Protein AF-A0A484KX40-F1 (afdb_monomer_lite)

S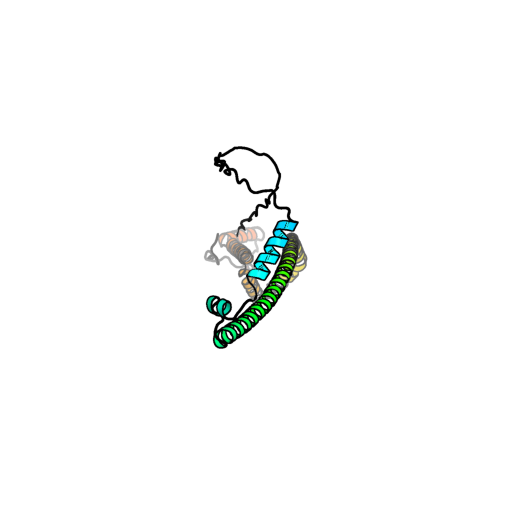econdary structure (DSSP, 8-state):
-PPP--------------------------------------HHHHHHHHHHHHHHT----HHHHHTTT--SHHHHHHHHHHHHHHHHHHHHHHHHHHHHHHHHHHHHHHHHHHHHHHHHHHHHHHHHHHHHHHHHHHHHHHHHHHHHHHHHHHHHHHTSSHHHHHHHHHHHTTSHHHHHHHHHHHHHHHHHTSHHHHHHHHHHHHHH-TT--TTTTTPPPPPSSPPPPSS---

Structure (mmCIF, N/CA/C/O backbone):
data_AF-A0A484KX40-F1
#
_entry.id   AF-A0A484KX40-F1
#
loop_
_atom_site.group_PDB
_atom_site.id
_atom_site.type_symbol
_atom_site.label_atom_id
_atom_site.label_alt_id
_atom_site.label_comp_id
_atom_site.label_asym_id
_atom_site.label_entity_id
_atom_site.label_seq_id
_atom_site.pdbx_PDB_ins_code
_atom_site.Cartn_x
_atom_site.Cartn_y
_atom_site.Cartn_z
_atom_site.occupancy
_atom_site.B_iso_or_equiv
_atom_site.auth_seq_id
_atom_site.auth_comp_id
_atom_site.auth_asym_id
_atom_site.auth_atom_id
_atom_site.pdbx_PDB_model_num
ATOM 1 N N . MET A 1 1 ? 4.617 14.053 5.057 1.00 42.06 1 MET A N 1
ATOM 2 C CA . MET A 1 1 ? 5.744 14.108 4.108 1.00 42.06 1 MET A CA 1
ATOM 3 C C . MET A 1 1 ? 5.164 14.689 2.838 1.00 42.06 1 MET A C 1
ATOM 5 O O . MET A 1 1 ? 4.365 14.020 2.199 1.00 42.06 1 MET A O 1
ATOM 9 N N . GLU A 1 2 ? 5.391 15.978 2.613 1.00 39.53 2 GLU A N 1
ATOM 10 C CA . GLU A 1 2 ? 4.843 16.712 1.467 1.00 39.53 2 GLU A CA 1
ATOM 11 C C . GLU A 1 2 ? 5.715 16.419 0.242 1.00 39.53 2 GLU A C 1
ATOM 13 O O . GLU A 1 2 ? 6.941 16.410 0.352 1.00 39.53 2 GLU A O 1
ATOM 18 N N . PHE A 1 3 ? 5.090 16.114 -0.893 1.00 38.16 3 PHE A N 1
ATOM 19 C CA . PHE A 1 3 ? 5.783 15.905 -2.161 1.00 38.16 3 PHE A CA 1
ATOM 20 C C . PHE A 1 3 ? 5.701 17.201 -2.970 1.00 38.16 3 PHE A C 1
ATOM 22 O O . PHE A 1 3 ? 4.604 17.654 -3.288 1.00 38.16 3 PHE A O 1
ATOM 29 N N . GLU A 1 4 ? 6.854 17.798 -3.275 1.00 46.72 4 GLU A N 1
ATOM 30 C CA . GLU A 1 4 ? 6.961 18.914 -4.218 1.00 46.72 4 GLU A CA 1
ATOM 31 C C . GLU A 1 4 ? 6.728 18.417 -5.653 1.00 46.72 4 GLU A C 1
ATOM 33 O O . GLU A 1 4 ? 7.367 17.476 -6.127 1.00 46.72 4 GLU A O 1
ATOM 38 N N . GLU A 1 5 ? 5.791 19.070 -6.333 1.00 45.12 5 GLU A N 1
ATOM 39 C CA . GLU A 1 5 ? 5.409 18.856 -7.725 1.00 45.12 5 GLU A CA 1
ATOM 40 C C . GLU A 1 5 ? 6.398 19.583 -8.652 1.00 45.12 5 GLU A C 1
ATOM 42 O O . GLU A 1 5 ? 6.451 20.813 -8.693 1.00 45.12 5 GLU A O 1
ATOM 47 N N . PHE A 1 6 ? 7.210 18.829 -9.398 1.00 38.09 6 PHE A N 1
ATOM 48 C CA . PHE A 1 6 ? 8.081 19.390 -10.431 1.00 38.09 6 PHE A CA 1
ATOM 49 C C . PHE A 1 6 ? 7.301 19.552 -11.739 1.00 38.09 6 PHE A C 1
ATOM 51 O O . PHE A 1 6 ? 6.968 18.574 -12.406 1.00 38.09 6 PHE A O 1
ATOM 58 N N . THR A 1 7 ? 7.047 20.801 -12.128 1.00 43.31 7 THR A N 1
ATOM 59 C CA . THR A 1 7 ? 6.534 21.148 -13.456 1.00 43.31 7 THR A CA 1
ATOM 60 C C . THR A 1 7 ? 7.697 21.211 -14.450 1.00 43.31 7 THR A C 1
ATOM 62 O O . THR A 1 7 ? 8.654 21.962 -14.265 1.00 43.31 7 THR A O 1
ATOM 65 N N . ILE A 1 8 ? 7.636 20.404 -15.511 1.00 41.66 8 ILE A N 1
ATOM 66 C CA . ILE A 1 8 ? 8.533 20.516 -16.667 1.00 41.66 8 ILE A CA 1
ATOM 67 C C . ILE A 1 8 ? 7.790 21.356 -17.706 1.00 41.66 8 ILE A C 1
ATOM 69 O O . ILE A 1 8 ? 6.756 20.936 -18.218 1.00 41.66 8 ILE A O 1
ATOM 73 N N . SER A 1 9 ? 8.284 22.565 -17.980 1.00 42.00 9 SER A N 1
ATOM 74 C CA . SER A 1 9 ? 7.768 23.393 -19.071 1.00 42.00 9 SER A CA 1
ATOM 75 C C . SER A 1 9 ? 8.259 22.849 -20.412 1.00 42.00 9 SER A C 1
ATOM 77 O O . SER A 1 9 ? 9.442 22.962 -20.738 1.00 42.00 9 SER A O 1
ATOM 79 N N . ASP A 1 10 ? 7.331 22.287 -21.181 1.00 43.25 10 ASP A N 1
ATOM 80 C CA . ASP A 1 10 ? 7.457 22.101 -22.622 1.00 43.25 10 ASP A CA 1
ATOM 81 C C . ASP A 1 10 ? 7.315 23.458 -23.315 1.00 43.25 10 ASP A C 1
ATOM 83 O O . ASP A 1 10 ? 6.256 24.070 -23.250 1.00 43.25 10 ASP A O 1
ATOM 87 N N . ASP A 1 11 ? 8.361 23.912 -24.005 1.00 39.38 11 ASP A N 1
ATOM 88 C CA . ASP A 1 11 ? 8.186 24.801 -25.155 1.00 39.38 11 ASP A CA 1
ATOM 89 C C . ASP A 1 11 ? 9.330 24.601 -26.160 1.00 39.38 11 ASP A C 1
ATOM 91 O O . ASP A 1 11 ? 10.463 25.067 -26.001 1.00 39.38 11 ASP A O 1
ATOM 95 N N . GLN A 1 12 ? 9.011 23.857 -27.223 1.00 42.03 12 GLN A N 1
ATOM 96 C CA . GLN A 1 12 ? 9.792 23.763 -28.449 1.00 42.03 12 GLN A CA 1
ATOM 97 C C . GLN A 1 12 ? 9.411 24.889 -29.418 1.00 42.03 12 GLN A C 1
ATOM 99 O O . GLN A 1 12 ? 8.255 25.058 -29.789 1.00 42.03 12 GLN A O 1
ATOM 104 N N . LEU A 1 13 ? 10.448 25.582 -29.888 1.00 37.62 13 LEU A N 1
ATOM 105 C CA . LEU A 1 13 ? 10.709 25.968 -31.281 1.00 37.62 13 LEU A CA 1
ATOM 106 C C . LEU A 1 13 ? 9.510 25.955 -32.253 1.00 37.62 13 LEU A C 1
ATOM 108 O O . LEU A 1 13 ? 9.236 24.954 -32.914 1.00 37.62 13 LEU A O 1
ATOM 112 N N . ALA A 1 14 ? 8.926 27.133 -32.471 1.00 35.19 14 ALA A N 1
ATOM 113 C CA . ALA A 1 14 ? 8.214 27.462 -33.701 1.00 35.19 14 ALA A CA 1
ATOM 114 C C . ALA A 1 14 ? 9.144 28.276 -34.613 1.00 35.19 14 ALA A C 1
ATOM 116 O O . ALA A 1 14 ? 9.656 29.329 -34.228 1.00 35.19 14 ALA A O 1
ATOM 117 N N . GLY A 1 15 ? 9.396 27.769 -35.818 1.00 35.12 15 GLY A N 1
ATOM 118 C CA . GLY A 1 15 ? 10.033 28.543 -36.875 1.00 35.12 15 GLY A CA 1
ATOM 119 C C . GLY A 1 15 ? 9.031 29.477 -37.543 1.00 35.12 15 GLY A C 1
ATOM 120 O O . GLY A 1 15 ? 7.889 29.089 -37.748 1.00 35.12 15 GLY A O 1
ATOM 121 N N . GLU A 1 16 ? 9.480 30.657 -37.965 1.00 30.42 16 GLU A N 1
ATOM 122 C CA . GLU A 1 16 ? 9.003 31.245 -39.213 1.00 30.42 16 GLU A CA 1
ATOM 123 C C . GLU A 1 16 ? 9.975 32.289 -39.770 1.00 30.42 16 GLU A C 1
ATOM 125 O O . GLU A 1 16 ? 10.794 32.899 -39.085 1.00 30.42 16 GLU A O 1
ATOM 130 N N . THR A 1 17 ? 9.897 32.387 -41.085 1.00 33.53 17 THR A N 1
ATOM 131 C CA . THR A 1 17 ? 10.729 33.085 -42.052 1.00 33.53 17 THR A CA 1
ATOM 132 C C . THR A 1 17 ? 10.541 34.602 -42.082 1.00 33.53 17 THR A C 1
ATOM 134 O O . THR A 1 17 ? 9.422 35.089 -41.970 1.00 33.53 17 THR A O 1
ATOM 137 N N . GLY A 1 18 ? 11.600 35.315 -42.484 1.00 26.75 18 GLY A N 1
ATOM 138 C CA . GLY A 1 18 ? 11.475 36.491 -43.355 1.00 26.75 18 GLY A CA 1
ATOM 139 C C . GLY A 1 18 ? 12.075 37.796 -42.826 1.00 26.75 18 GLY A C 1
ATOM 140 O O . GLY A 1 18 ? 11.781 38.227 -41.720 1.00 26.75 18 GLY A O 1
ATOM 141 N N . GLY A 1 19 ? 12.848 38.473 -43.684 1.00 25.77 19 GLY A N 1
ATOM 142 C CA . GLY A 1 19 ? 13.039 39.927 -43.607 1.00 25.77 19 GLY A CA 1
ATOM 143 C C . GLY A 1 19 ? 14.483 40.417 -43.504 1.00 25.77 19 GLY A C 1
ATOM 144 O O . GLY A 1 19 ? 15.028 40.571 -42.420 1.00 25.77 19 GLY A O 1
ATOM 145 N N . SER A 1 20 ? 15.076 40.719 -44.659 1.00 35.91 20 SER A N 1
ATOM 146 C CA . SER A 1 20 ? 16.349 41.428 -44.843 1.00 35.91 20 SER A CA 1
ATOM 147 C C . SER A 1 20 ? 16.427 42.802 -44.155 1.00 35.91 20 SER A C 1
ATOM 149 O O . SER A 1 20 ? 15.452 43.545 -44.158 1.00 35.91 20 SER A O 1
ATOM 151 N N . GLN A 1 21 ? 17.654 43.206 -43.787 1.00 29.91 21 GLN A N 1
ATOM 152 C CA . GLN A 1 21 ? 18.415 44.319 -44.405 1.00 29.91 21 GLN A CA 1
ATOM 153 C C . GLN A 1 21 ? 19.121 45.243 -43.389 1.00 29.91 21 GLN A C 1
ATOM 155 O O . GLN A 1 21 ? 18.478 46.008 -42.687 1.00 29.91 21 GLN A O 1
ATOM 160 N N . ALA A 1 22 ? 20.462 45.224 -43.400 1.00 26.34 22 ALA A N 1
ATOM 161 C CA . ALA A 1 22 ? 21.370 46.383 -43.269 1.00 26.34 22 ALA A CA 1
ATOM 162 C C . ALA A 1 22 ? 22.821 45.850 -43.293 1.00 26.34 22 ALA A C 1
ATOM 164 O O . ALA A 1 22 ? 23.310 45.266 -42.335 1.00 26.34 22 ALA A O 1
ATOM 165 N N . ALA A 1 23 ? 23.452 45.769 -44.464 1.00 31.33 23 ALA A N 1
ATOM 166 C CA . ALA A 1 23 ? 24.379 46.785 -44.969 1.00 31.33 23 ALA A CA 1
ATOM 167 C C . ALA A 1 23 ? 25.587 47.042 -44.042 1.00 31.33 23 ALA A C 1
ATOM 169 O O . ALA A 1 23 ? 25.560 47.912 -43.179 1.00 31.33 23 ALA A O 1
ATOM 170 N N . SER A 1 24 ? 26.693 46.340 -44.305 1.00 31.06 24 SER A N 1
ATOM 171 C CA . SER A 1 24 ? 28.033 46.831 -43.974 1.00 31.06 24 SER A CA 1
ATOM 172 C C . SER A 1 24 ? 28.932 46.662 -45.193 1.00 31.06 24 SER A C 1
ATOM 174 O O . SER A 1 24 ? 29.192 45.556 -45.670 1.00 31.06 24 SER A O 1
ATOM 176 N N . ALA A 1 25 ? 29.307 47.809 -45.747 1.00 38.03 25 ALA A N 1
ATOM 177 C CA . ALA A 1 25 ? 30.077 47.964 -46.961 1.00 38.03 25 ALA A CA 1
ATOM 178 C C . ALA A 1 25 ? 31.492 47.396 -46.796 1.00 38.03 25 ALA A C 1
ATOM 180 O O . ALA A 1 25 ? 32.251 47.825 -45.928 1.00 38.03 25 ALA A O 1
ATOM 181 N N . LYS A 1 26 ? 31.880 46.487 -47.694 1.00 39.59 26 LYS A N 1
ATOM 182 C CA . LYS A 1 26 ? 33.287 46.229 -48.004 1.00 39.59 26 LYS A CA 1
ATOM 183 C C . LYS A 1 26 ? 33.492 46.424 -49.496 1.00 39.59 26 LYS A C 1
ATOM 185 O O . LYS A 1 26 ? 32.971 45.702 -50.339 1.00 39.59 26 LYS A O 1
ATOM 190 N N . THR A 1 27 ? 34.206 47.500 -49.771 1.00 35.62 27 THR A N 1
ATOM 191 C CA . THR A 1 27 ? 34.694 47.967 -51.056 1.00 35.62 27 THR A CA 1
ATOM 192 C C . THR A 1 27 ? 35.441 46.855 -51.791 1.00 35.62 27 THR A C 1
ATOM 194 O O . THR A 1 27 ? 36.524 46.435 -51.391 1.00 35.62 27 THR A O 1
ATOM 197 N N . PHE A 1 28 ? 34.885 46.393 -52.909 1.00 32.00 28 PHE A N 1
ATOM 198 C CA . PHE A 1 28 ? 35.657 45.624 -53.875 1.00 32.00 28 PHE A CA 1
ATOM 199 C C . PHE A 1 28 ? 36.474 46.607 -54.709 1.00 32.00 28 PHE A C 1
ATOM 201 O O . PHE A 1 28 ? 35.938 47.329 -55.550 1.00 32.00 28 PHE A O 1
ATOM 208 N N . LEU A 1 29 ? 37.787 46.637 -54.464 1.00 40.75 29 LEU A N 1
ATOM 209 C CA . LEU A 1 29 ? 38.745 47.191 -55.413 1.00 40.75 29 LEU A CA 1
ATOM 210 C C . LEU A 1 29 ? 38.529 46.485 -56.755 1.00 40.75 29 LEU A C 1
ATOM 212 O O . LEU A 1 29 ? 38.874 45.313 -56.924 1.00 40.75 29 LEU A O 1
ATOM 216 N N . LYS A 1 30 ? 37.961 47.218 -57.711 1.00 36.44 30 LYS A N 1
ATOM 217 C CA . LYS A 1 30 ? 37.915 46.852 -59.121 1.00 36.44 30 LYS A CA 1
ATOM 218 C C . LYS A 1 30 ? 39.357 46.800 -59.614 1.00 36.44 30 LYS A C 1
ATOM 220 O O . LYS A 1 30 ? 39.935 47.817 -59.985 1.00 36.44 30 LYS A O 1
ATOM 225 N N . ARG A 1 31 ? 39.969 45.616 -59.556 1.00 39.09 31 ARG A N 1
ATOM 226 C CA . ARG A 1 31 ? 41.274 45.376 -60.166 1.00 39.09 31 ARG A CA 1
ATOM 227 C C . ARG A 1 31 ? 41.039 45.358 -61.672 1.00 39.09 31 ARG A C 1
ATOM 229 O O . ARG A 1 31 ? 40.587 44.368 -62.239 1.00 39.09 31 ARG A O 1
ATOM 236 N N . GLN A 1 32 ? 41.237 46.527 -62.264 1.00 36.97 32 GLN A N 1
ATOM 237 C CA . GLN A 1 32 ? 41.262 46.778 -63.692 1.00 36.97 32 GLN A CA 1
ATOM 238 C C . GLN A 1 32 ? 42.259 45.784 -64.299 1.00 36.97 32 GLN A C 1
ATOM 240 O O . GLN A 1 32 ? 43.463 45.873 -64.056 1.00 36.97 32 GLN A O 1
ATOM 245 N N . ARG A 1 33 ? 41.742 44.755 -64.981 1.00 34.50 33 ARG A N 1
ATOM 246 C CA . ARG A 1 33 ? 42.566 43.876 -65.808 1.00 34.50 33 ARG A CA 1
ATOM 247 C C . ARG A 1 33 ? 43.084 44.771 -66.921 1.00 34.50 33 ARG A C 1
ATOM 249 O O . ARG A 1 33 ? 42.294 45.250 -67.727 1.00 34.50 33 ARG A O 1
ATOM 256 N N . ALA A 1 34 ? 44.375 45.069 -66.857 1.00 36.06 34 ALA A N 1
ATOM 257 C CA . ALA A 1 34 ? 45.103 45.650 -67.964 1.00 36.06 34 ALA A CA 1
ATOM 258 C C . ALA A 1 34 ? 44.841 44.797 -69.209 1.00 36.06 34 ALA A C 1
ATOM 260 O O . ALA A 1 34 ? 44.807 43.566 -69.109 1.00 36.06 34 ALA A O 1
ATOM 261 N N . ASP A 1 35 ? 44.611 45.478 -70.328 1.00 40.28 35 ASP A N 1
ATOM 262 C CA . ASP A 1 35 ? 44.441 44.895 -71.649 1.00 40.28 35 ASP A CA 1
ATOM 263 C C . ASP A 1 35 ? 45.498 43.819 -71.892 1.00 40.28 35 ASP A C 1
ATOM 265 O O . ASP A 1 35 ? 46.696 44.097 -71.961 1.00 40.28 35 ASP A O 1
ATOM 269 N N . SER A 1 36 ? 45.051 42.572 -72.002 1.00 40.72 36 SER A N 1
ATOM 270 C CA . SER A 1 36 ? 45.827 41.551 -72.683 1.00 40.72 36 SER A CA 1
ATOM 271 C C . SER A 1 36 ? 45.255 41.443 -74.085 1.00 40.72 36 SER A C 1
ATOM 273 O O . SER A 1 36 ? 44.275 40.726 -74.299 1.00 40.72 36 SER A O 1
ATOM 275 N N . ASP A 1 37 ? 45.874 42.166 -75.016 1.00 48.47 37 ASP A N 1
ATOM 276 C CA . ASP A 1 37 ? 45.918 41.769 -76.419 1.00 48.47 37 ASP A CA 1
ATOM 277 C C . ASP A 1 37 ? 46.472 40.340 -76.465 1.00 48.47 37 ASP A C 1
ATOM 279 O O . ASP A 1 37 ? 47.675 40.083 -76.442 1.00 48.47 37 ASP A O 1
ATOM 283 N N . MET A 1 38 ? 45.558 39.383 -76.441 1.00 42.09 38 MET A N 1
ATOM 284 C CA . MET A 1 38 ? 45.813 38.004 -76.781 1.00 42.09 38 MET A CA 1
ATOM 285 C C . MET A 1 38 ? 44.672 37.602 -77.688 1.00 42.09 38 MET A C 1
ATOM 287 O O . MET A 1 38 ? 43.531 37.484 -77.241 1.00 42.09 38 MET A O 1
ATOM 291 N N . ALA A 1 39 ? 45.006 37.457 -78.971 1.00 51.12 39 ALA A N 1
ATOM 292 C CA . ALA A 1 39 ? 44.146 36.893 -79.996 1.00 51.12 39 ALA A CA 1
ATOM 293 C C . ALA A 1 39 ? 43.300 35.771 -79.392 1.00 51.12 39 ALA A C 1
ATOM 295 O O . ALA A 1 39 ? 43.848 34.881 -78.738 1.00 51.12 39 ALA A O 1
ATOM 296 N N . SER A 1 40 ? 41.984 35.870 -79.558 1.00 53.22 40 SER A N 1
ATOM 297 C CA . SER A 1 40 ? 40.985 34.937 -79.048 1.00 53.22 40 SER A CA 1
ATOM 298 C C . SER A 1 40 ? 41.304 33.519 -79.530 1.00 53.22 40 SER A C 1
ATOM 300 O O . SER A 1 40 ? 40.795 33.089 -80.562 1.00 53.22 40 SER A O 1
ATOM 302 N N . GLN A 1 41 ? 42.182 32.804 -78.822 1.00 62.25 41 GLN A N 1
ATOM 303 C CA . GLN A 1 41 ? 42.503 31.421 -79.140 1.00 62.25 41 GLN A CA 1
ATOM 304 C C . GLN A 1 41 ? 41.224 30.617 -78.984 1.00 62.25 41 GLN A C 1
ATOM 306 O O . GLN A 1 41 ? 40.560 30.674 -77.942 1.00 62.25 41 GLN A O 1
ATOM 311 N N . SER A 1 42 ? 40.860 29.891 -80.036 1.00 74.75 42 SER A N 1
ATOM 312 C CA . SER A 1 42 ? 39.726 28.985 -79.946 1.00 74.75 42 SER A CA 1
ATOM 313 C C . SER A 1 42 ? 40.062 27.874 -78.946 1.00 74.75 42 SER A C 1
ATOM 315 O O . SER A 1 42 ? 41.226 27.519 -78.740 1.00 74.75 42 SER A O 1
ATOM 317 N N . VAL A 1 43 ? 39.039 27.299 -78.313 1.00 73.75 43 VAL A N 1
ATOM 318 C CA . VAL A 1 43 ? 39.209 26.153 -77.403 1.00 73.75 43 VAL A CA 1
ATOM 319 C C . VAL A 1 43 ? 39.991 25.025 -78.091 1.00 73.75 43 VAL A C 1
ATOM 321 O O . VAL A 1 43 ? 40.832 24.379 -77.473 1.00 73.75 43 VAL A O 1
ATOM 324 N N . GLU A 1 44 ? 39.780 24.847 -79.392 1.00 72.38 44 GLU A N 1
ATOM 325 C CA . GLU A 1 44 ? 40.466 23.865 -80.229 1.00 72.38 44 GLU A CA 1
ATOM 326 C C . GLU A 1 44 ? 41.967 24.159 -80.371 1.00 72.38 44 GLU A C 1
ATOM 328 O O . GLU A 1 44 ? 42.787 23.258 -80.203 1.00 72.38 44 GLU A O 1
ATOM 333 N N . GLU A 1 45 ? 42.357 25.422 -80.570 1.00 78.88 45 GLU A N 1
ATOM 334 C CA . GLU A 1 45 ? 43.770 25.824 -80.596 1.00 78.88 45 GLU A CA 1
ATOM 335 C C . GLU A 1 45 ? 44.455 25.638 -79.241 1.00 78.88 45 GLU A C 1
ATOM 337 O O . GLU A 1 45 ? 45.628 25.263 -79.194 1.00 78.88 45 GLU A O 1
ATOM 342 N N . ALA A 1 46 ? 43.736 25.848 -78.136 1.00 79.62 46 ALA A N 1
ATOM 343 C CA . ALA A 1 46 ? 44.259 25.594 -76.797 1.00 79.62 46 ALA A CA 1
ATOM 344 C C . ALA A 1 46 ? 44.515 24.094 -76.566 1.00 79.62 46 ALA A C 1
ATOM 346 O O . ALA A 1 46 ? 45.564 23.725 -76.033 1.00 79.62 46 ALA A O 1
ATOM 347 N N . PHE A 1 47 ? 43.609 23.219 -77.020 1.00 76.19 47 PHE A N 1
ATOM 348 C CA . PHE A 1 47 ? 43.802 21.766 -76.953 1.00 76.19 47 PHE A CA 1
ATOM 349 C C . PHE A 1 47 ? 44.935 21.281 -77.864 1.00 76.19 47 PHE A C 1
ATOM 351 O O . PHE A 1 47 ? 45.721 20.425 -77.454 1.00 76.19 47 PHE A O 1
ATOM 358 N N . ILE A 1 48 ? 45.078 21.855 -79.061 1.00 81.69 48 ILE A N 1
ATOM 359 C CA . ILE A 1 48 ? 46.186 21.545 -79.974 1.00 81.69 48 ILE A CA 1
ATOM 360 C C . ILE A 1 48 ? 47.524 22.002 -79.376 1.00 81.69 48 ILE A C 1
ATOM 362 O O . ILE A 1 48 ? 48.481 21.227 -79.368 1.00 81.69 48 ILE A O 1
ATOM 366 N N . ASN A 1 49 ? 47.592 23.207 -78.800 1.00 80.06 49 ASN A N 1
ATOM 367 C CA . ASN A 1 49 ? 48.793 23.698 -78.115 1.00 80.06 49 ASN A CA 1
ATOM 368 C C . ASN A 1 49 ? 49.139 22.869 -76.877 1.00 80.06 49 ASN A C 1
ATOM 370 O O . ASN A 1 49 ? 50.313 22.613 -76.615 1.00 80.06 49 ASN A O 1
ATOM 374 N N . LEU A 1 50 ? 48.137 22.416 -76.122 1.00 76.62 50 LEU A N 1
ATOM 375 C CA . LEU A 1 50 ? 48.351 21.514 -74.996 1.00 76.62 50 LEU A CA 1
ATOM 376 C C . LEU A 1 50 ? 48.898 20.162 -75.472 1.00 76.62 50 LEU A C 1
ATOM 378 O O . LEU A 1 50 ? 49.867 19.666 -74.904 1.00 76.62 50 LEU A O 1
ATOM 382 N N . GLY A 1 51 ? 48.332 19.592 -76.539 1.00 75.00 51 GLY A N 1
ATOM 383 C CA . GLY A 1 51 ? 48.820 18.353 -77.146 1.00 75.00 51 GLY A CA 1
ATOM 384 C C . GLY A 1 51 ? 50.245 18.474 -77.694 1.00 75.00 51 GLY A C 1
ATOM 385 O O . GLY A 1 51 ? 51.041 17.548 -77.539 1.00 75.00 51 GLY A O 1
ATOM 386 N N . LEU A 1 52 ? 50.596 19.624 -78.278 1.00 77.25 52 LEU A N 1
ATOM 387 C CA . LEU A 1 52 ? 51.956 19.939 -78.718 1.00 77.25 52 LEU A CA 1
ATOM 388 C C . LEU A 1 52 ? 52.913 20.082 -77.536 1.00 77.25 52 LEU A C 1
ATOM 390 O O . LEU A 1 52 ? 53.963 19.451 -77.552 1.00 77.25 52 LEU A O 1
ATOM 394 N N . ARG A 1 53 ? 52.528 20.799 -76.474 1.00 70.25 53 ARG A N 1
ATOM 395 C CA . ARG A 1 53 ? 53.335 20.910 -75.249 1.00 70.25 53 ARG A CA 1
ATOM 396 C C . ARG A 1 53 ? 53.547 19.564 -74.569 1.00 70.25 53 ARG A C 1
ATOM 398 O O . ARG A 1 53 ? 54.654 19.275 -74.145 1.00 70.25 53 ARG A O 1
ATOM 405 N N . LEU A 1 54 ? 52.529 18.713 -74.490 1.00 68.94 54 LEU A N 1
ATOM 406 C CA . LEU A 1 54 ? 52.663 17.370 -73.912 1.00 68.94 54 LEU A CA 1
ATOM 407 C C . LEU A 1 54 ? 53.542 16.449 -74.771 1.00 68.94 54 LEU A C 1
ATOM 409 O O . LEU A 1 54 ? 54.219 15.573 -74.240 1.00 68.94 54 LEU A O 1
ATOM 413 N N . ARG A 1 55 ? 53.554 16.659 -76.091 1.00 67.00 55 ARG A N 1
ATOM 414 C CA . ARG A 1 55 ? 54.451 15.970 -77.028 1.00 67.00 55 ARG A CA 1
ATOM 415 C C . ARG A 1 55 ? 55.888 16.499 -76.951 1.00 67.00 55 ARG A C 1
ATOM 417 O O . ARG A 1 55 ? 56.818 15.715 -77.107 1.00 67.00 55 ARG A O 1
ATOM 424 N N . GLU A 1 56 ? 56.059 17.798 -76.718 1.00 63.81 56 GLU A N 1
ATOM 425 C CA . GLU A 1 56 ? 57.349 18.483 -76.567 1.00 63.81 56 GLU A CA 1
ATOM 426 C C . GLU A 1 56 ? 57.999 18.192 -75.205 1.00 63.81 56 GLU A C 1
ATOM 428 O O . GLU A 1 56 ? 59.208 17.999 -75.129 1.00 63.81 56 GLU A O 1
ATOM 433 N N . VAL A 1 57 ? 57.196 17.986 -74.154 1.00 60.84 57 VAL A N 1
ATOM 434 C CA . VAL A 1 57 ? 57.606 17.395 -72.860 1.00 60.84 57 VAL A CA 1
ATOM 435 C C . VAL A 1 57 ? 57.758 15.863 -72.990 1.00 60.84 57 VAL A C 1
ATOM 437 O O . VAL A 1 57 ? 57.476 15.099 -72.073 1.00 60.84 57 VAL A O 1
ATOM 440 N N . GLY A 1 58 ? 58.166 15.398 -74.174 1.00 49.91 58 GLY A N 1
ATOM 441 C CA . GLY A 1 58 ? 58.172 14.003 -74.592 1.00 49.91 58 GLY A CA 1
ATOM 442 C C . GLY A 1 58 ? 58.781 13.062 -73.555 1.00 49.91 58 GLY A C 1
ATOM 443 O O . GLY A 1 58 ? 59.982 13.086 -73.315 1.00 49.91 58 GLY A O 1
ATOM 444 N N . GLY A 1 59 ? 57.930 12.191 -73.007 1.00 55.84 59 GLY A N 1
ATOM 445 C CA . GLY A 1 59 ? 58.303 11.054 -72.170 1.00 55.84 59 GLY A CA 1
ATOM 446 C C . GLY A 1 59 ? 58.737 11.437 -70.756 1.00 55.84 59 GLY A C 1
ATOM 447 O O . GLY A 1 59 ? 59.777 12.050 -70.549 1.00 55.84 59 GLY A O 1
ATOM 448 N N . 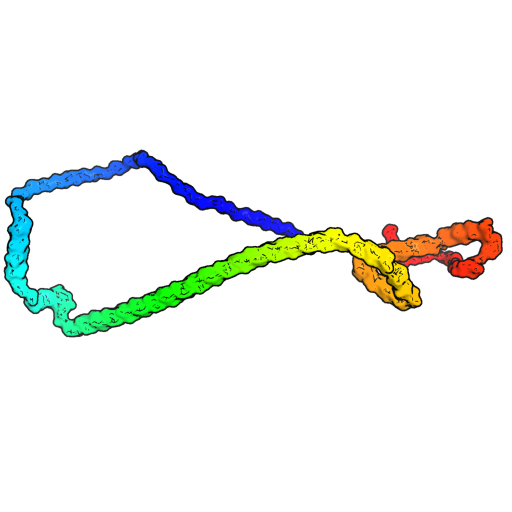ILE A 1 60 ? 57.981 10.981 -69.755 1.00 54.72 60 ILE A N 1
ATOM 449 C CA . ILE A 1 60 ? 58.430 10.948 -68.357 1.00 54.72 60 ILE A CA 1
ATOM 450 C C . ILE A 1 60 ? 59.646 10.009 -68.295 1.00 54.72 60 ILE A C 1
ATOM 452 O O . ILE A 1 60 ? 59.508 8.791 -68.196 1.00 54.72 60 ILE A O 1
ATOM 456 N N . GLY A 1 61 ? 60.841 10.572 -68.456 1.00 58.84 61 GLY A N 1
ATOM 457 C CA . GLY A 1 61 ? 62.113 9.874 -68.324 1.00 58.84 61 GLY A CA 1
ATOM 458 C C . GLY A 1 61 ? 62.561 9.773 -66.858 1.00 58.84 61 GLY A C 1
ATOM 459 O O . GLY A 1 61 ? 62.030 10.478 -65.996 1.00 58.84 61 GLY A O 1
ATOM 460 N N . PRO A 1 62 ? 63.578 8.946 -66.554 1.00 53.56 62 PRO A N 1
ATOM 461 C CA . PRO A 1 62 ? 64.041 8.666 -65.186 1.00 53.56 62 PRO A CA 1
ATOM 462 C C . PRO A 1 62 ? 64.378 9.914 -64.348 1.00 53.56 62 PRO A C 1
ATOM 464 O O . PRO A 1 62 ? 64.230 9.904 -63.132 1.00 53.56 62 PRO A O 1
ATOM 467 N N . LEU A 1 63 ? 64.766 11.019 -64.990 1.00 48.91 63 LEU A N 1
ATOM 468 C CA . LEU A 1 63 ? 65.209 12.244 -64.317 1.00 48.91 63 LEU A CA 1
ATOM 469 C C . LEU A 1 63 ? 64.079 13.033 -63.634 1.00 48.91 63 LEU A C 1
ATOM 471 O O . LEU A 1 63 ? 64.343 13.776 -62.692 1.00 48.91 63 LEU A O 1
ATOM 475 N N . THR A 1 64 ? 62.817 12.855 -64.042 1.00 51.09 64 THR A N 1
ATOM 476 C CA . THR A 1 64 ? 61.675 13.423 -63.301 1.00 51.09 64 THR A CA 1
ATOM 477 C C . THR A 1 64 ? 61.236 12.540 -62.131 1.00 51.09 64 THR A C 1
ATOM 479 O O . THR A 1 64 ? 60.565 13.029 -61.229 1.00 51.09 64 THR A O 1
ATOM 482 N N . ALA A 1 65 ? 61.637 11.261 -62.104 1.00 48.69 65 ALA A N 1
ATOM 483 C CA . ALA A 1 65 ? 61.378 10.370 -60.971 1.00 48.69 65 ALA A CA 1
ATOM 484 C C . ALA A 1 65 ? 62.296 10.683 -59.770 1.00 48.69 65 ALA A C 1
ATOM 486 O O . ALA A 1 65 ? 61.850 10.596 -58.6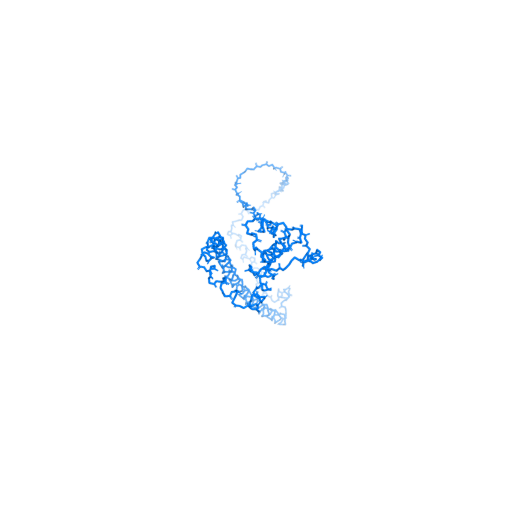26 1.00 48.69 65 ALA A O 1
ATOM 487 N N . ASP A 1 66 ? 63.529 11.139 -60.026 1.00 46.09 66 ASP A N 1
ATOM 488 C CA . ASP A 1 66 ? 64.477 11.573 -58.987 1.00 46.09 66 ASP A CA 1
ATOM 489 C C . ASP A 1 66 ? 64.034 12.853 -58.255 1.00 46.09 66 ASP A C 1
ATOM 491 O O . ASP A 1 66 ? 64.250 12.979 -57.051 1.00 46.09 66 ASP A O 1
ATOM 495 N N . GLN A 1 67 ? 63.349 13.784 -58.933 1.00 53.28 67 GLN A N 1
ATOM 496 C CA . GLN A 1 67 ? 62.783 14.988 -58.296 1.00 53.28 67 GLN A CA 1
ATOM 497 C C . GLN A 1 67 ? 61.494 14.721 -57.506 1.00 53.28 67 GLN A C 1
ATOM 499 O O . GLN A 1 67 ? 61.089 15.554 -56.698 1.00 53.28 67 GLN A O 1
ATOM 504 N N . LEU A 1 68 ? 60.856 13.566 -57.718 1.00 55.25 68 LEU A N 1
ATOM 505 C CA . LEU A 1 68 ? 59.622 13.166 -57.040 1.00 55.25 68 LEU A CA 1
ATOM 506 C C . LEU A 1 68 ? 59.868 12.342 -55.765 1.00 55.25 68 LEU A C 1
ATOM 508 O O . LEU A 1 68 ? 58.899 11.912 -55.147 1.00 55.25 68 LEU A O 1
ATOM 512 N N . GLY A 1 69 ? 61.129 12.123 -55.360 1.00 55.06 69 GLY A N 1
ATOM 513 C CA . GLY A 1 69 ? 61.450 11.343 -54.155 1.00 55.06 69 GLY A CA 1
ATOM 514 C C . GLY A 1 69 ? 60.943 9.900 -54.236 1.00 55.06 69 GLY A C 1
ATOM 515 O O . GLY A 1 69 ? 60.458 9.355 -53.254 1.00 55.06 69 GLY A O 1
ATOM 516 N N . MET A 1 70 ? 60.970 9.322 -55.442 1.00 52.69 70 MET A N 1
ATOM 517 C CA . MET A 1 70 ? 60.546 7.945 -55.729 1.00 52.69 70 MET A CA 1
ATOM 518 C C . MET A 1 70 ? 61.731 7.090 -56.208 1.00 52.69 70 MET A C 1
ATOM 520 O O . MET A 1 70 ? 61.553 6.088 -56.901 1.00 52.69 70 MET A O 1
ATOM 524 N N . SER A 1 71 ? 62.957 7.505 -55.886 1.00 54.78 71 SER A N 1
ATOM 525 C CA . SER A 1 71 ? 64.189 7.058 -56.546 1.00 54.78 71 SER 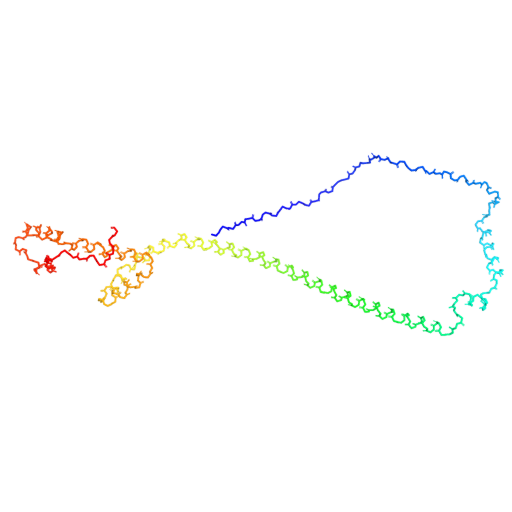A CA 1
ATOM 526 C C . SER A 1 71 ? 64.763 5.744 -56.009 1.00 54.78 71 SER A C 1
ATOM 528 O O . SER A 1 71 ? 65.765 5.254 -56.525 1.00 54.78 71 SER A O 1
ATOM 530 N N . SER A 1 72 ? 64.143 5.125 -54.998 1.00 58.19 72 SER A N 1
ATOM 531 C CA . SER A 1 72 ? 64.630 3.869 -54.417 1.00 58.19 72 SER A CA 1
ATOM 532 C C . SER A 1 72 ? 63.516 2.826 -54.255 1.00 58.19 72 SER A C 1
ATOM 534 O O . SER A 1 72 ? 62.489 3.129 -53.642 1.00 58.19 72 SER A O 1
ATOM 536 N N . PRO A 1 73 ? 63.728 1.554 -54.666 1.00 65.06 73 PRO A N 1
ATOM 537 C CA . PRO A 1 73 ? 62.815 0.437 -54.372 1.00 65.06 73 PRO A CA 1
ATOM 538 C C . PRO A 1 73 ? 62.404 0.332 -52.886 1.00 65.06 73 PRO A C 1
ATOM 540 O O . PRO A 1 73 ? 61.331 -0.178 -52.568 1.00 65.06 73 PRO A O 1
ATOM 543 N N . SER A 1 74 ? 63.240 0.862 -51.984 1.00 76.12 74 SER A N 1
ATOM 544 C CA . SER A 1 74 ? 63.013 0.974 -50.537 1.00 76.12 74 SER A CA 1
ATOM 545 C C . SER A 1 74 ? 61.838 1.895 -50.147 1.00 76.12 74 SER A C 1
ATOM 547 O O . SER A 1 74 ? 61.037 1.534 -49.286 1.00 76.12 74 SER A O 1
ATOM 549 N N . GLU A 1 75 ? 61.667 3.056 -50.791 1.00 79.75 75 GLU A N 1
ATOM 550 C CA . GLU A 1 75 ? 60.588 4.004 -50.450 1.00 79.75 75 GLU A CA 1
ATOM 551 C C . GLU A 1 75 ? 59.220 3.501 -50.911 1.00 79.75 75 GLU A C 1
ATOM 553 O O . GLU A 1 75 ? 58.236 3.606 -50.178 1.00 79.75 75 GLU A O 1
ATOM 558 N N . VAL A 1 76 ? 59.175 2.858 -52.080 1.00 79.50 76 VAL A N 1
ATOM 559 C CA . VAL A 1 76 ? 57.972 2.192 -52.596 1.00 79.50 76 VAL A CA 1
ATOM 560 C C . VAL A 1 76 ? 57.557 1.033 -51.685 1.00 79.50 76 VAL A C 1
ATOM 562 O O . VAL A 1 76 ? 56.372 0.873 -51.390 1.00 79.50 76 VAL A O 1
ATOM 565 N N . ALA A 1 77 ? 58.518 0.247 -51.188 1.00 85.62 77 ALA A N 1
ATOM 566 C CA . ALA A 1 77 ? 58.249 -0.818 -50.223 1.00 85.62 77 ALA A CA 1
ATOM 567 C C . ALA A 1 77 ? 57.717 -0.269 -48.885 1.00 85.62 77 ALA A C 1
ATOM 569 O O . ALA A 1 77 ? 56.769 -0.828 -48.329 1.00 85.62 77 ALA A O 1
ATOM 570 N N . ARG A 1 78 ? 58.268 0.853 -48.400 1.00 89.88 78 ARG A N 1
ATOM 571 C CA . ARG A 1 78 ? 57.792 1.538 -47.188 1.00 89.88 78 ARG A CA 1
ATOM 572 C C . ARG A 1 78 ? 56.357 2.047 -47.344 1.00 89.88 78 ARG A C 1
ATOM 574 O O . ARG A 1 78 ? 55.523 1.746 -46.497 1.00 89.88 78 ARG A O 1
ATOM 581 N N . LEU A 1 79 ? 56.057 2.751 -48.436 1.00 90.12 79 LEU A N 1
ATOM 582 C CA . LEU A 1 79 ? 54.712 3.270 -48.722 1.00 90.12 79 LEU A CA 1
ATOM 583 C C . LEU A 1 79 ? 53.683 2.148 -48.890 1.00 90.12 79 LEU A C 1
ATOM 585 O O . LEU A 1 79 ? 52.541 2.273 -48.453 1.00 90.12 79 LEU A O 1
ATOM 589 N N . LYS A 1 80 ? 54.079 1.022 -49.493 1.00 92.31 80 LYS A N 1
ATOM 590 C CA . LYS A 1 80 ? 53.219 -0.160 -49.588 1.00 92.31 80 LYS A CA 1
ATOM 591 C C . LYS A 1 80 ? 52.865 -0.709 -48.203 1.00 92.31 80 LYS A C 1
ATOM 593 O O . LYS A 1 80 ? 51.693 -0.980 -47.954 1.00 92.31 80 LYS A O 1
ATOM 598 N N . LYS A 1 81 ? 53.849 -0.821 -47.304 1.00 93.88 81 LYS A N 1
ATOM 599 C CA . LYS A 1 81 ? 53.628 -1.263 -45.920 1.00 93.88 81 LYS A CA 1
ATOM 600 C C . LYS A 1 81 ? 52.713 -0.300 -45.157 1.00 93.88 81 LYS A C 1
ATOM 602 O O . LYS A 1 81 ? 51.770 -0.742 -44.514 1.00 93.88 81 LYS A O 1
ATOM 607 N N . GLU A 1 82 ? 52.941 1.006 -45.278 1.00 93.06 82 GLU A N 1
ATOM 608 C CA . GLU A 1 82 ? 52.101 2.032 -44.644 1.00 93.06 82 GLU A CA 1
ATOM 609 C C . GLU A 1 82 ? 50.653 1.988 -45.161 1.00 93.06 82 GLU A C 1
ATOM 611 O O . GLU A 1 82 ? 49.707 2.070 -44.381 1.00 93.06 82 GLU A O 1
ATOM 616 N N . LYS A 1 83 ? 50.455 1.764 -46.467 1.00 94.19 83 LYS A N 1
ATOM 617 C CA . LYS A 1 83 ? 49.123 1.539 -47.049 1.00 94.19 83 LYS A CA 1
ATOM 618 C C . LYS A 1 83 ? 48.446 0.294 -46.464 1.00 94.19 83 LYS A C 1
ATOM 620 O O . LYS A 1 83 ? 47.244 0.324 -46.199 1.00 94.19 83 LYS A O 1
ATOM 625 N N . GLU A 1 84 ? 49.181 -0.804 -46.300 1.00 95.81 84 GLU A N 1
ATOM 626 C CA . GLU A 1 84 ? 48.665 -2.039 -45.693 1.00 95.81 84 GLU A CA 1
ATOM 627 C C . GLU A 1 84 ? 48.272 -1.811 -44.222 1.00 95.81 84 GLU A C 1
ATOM 629 O O . GLU A 1 84 ? 47.165 -2.176 -43.825 1.00 95.81 84 GLU A O 1
ATOM 634 N N . GLU A 1 85 ? 49.108 -1.120 -43.440 1.00 96.25 85 GLU A N 1
ATOM 635 C CA . GLU A 1 85 ? 48.814 -0.732 -42.052 1.00 96.25 85 GLU A CA 1
ATOM 636 C C . GLU A 1 85 ? 47.584 0.189 -41.959 1.00 96.25 85 GLU A C 1
ATOM 638 O O . GLU A 1 85 ? 46.673 -0.065 -41.171 1.00 96.25 85 GLU A O 1
ATOM 643 N N . MET A 1 86 ? 47.491 1.206 -42.820 1.00 97.31 86 MET A N 1
ATOM 644 C CA . MET A 1 86 ? 46.331 2.101 -42.893 1.00 97.31 86 MET A CA 1
ATOM 645 C C . MET A 1 86 ? 45.047 1.344 -43.257 1.00 97.31 86 MET A C 1
ATOM 647 O O . MET A 1 86 ? 43.986 1.605 -42.691 1.00 97.31 86 MET A O 1
ATOM 651 N N . THR A 1 87 ? 45.140 0.368 -44.163 1.00 97.38 87 THR A N 1
ATOM 652 C CA . THR A 1 87 ? 44.003 -0.482 -44.542 1.00 97.38 87 THR A CA 1
ATOM 653 C C . THR A 1 87 ? 43.505 -1.303 -43.348 1.00 97.38 87 THR A C 1
ATOM 655 O O . THR A 1 87 ? 42.296 -1.412 -43.140 1.00 97.38 87 THR A O 1
ATOM 658 N N . LEU A 1 88 ? 44.416 -1.847 -42.532 1.00 97.62 88 LEU A N 1
ATOM 659 C CA . LEU A 1 88 ? 44.060 -2.572 -41.309 1.00 97.62 88 LEU A CA 1
ATOM 660 C C . LEU A 1 88 ? 43.393 -1.659 -40.270 1.00 97.62 88 LEU A C 1
ATOM 662 O O . LEU A 1 88 ? 42.390 -2.055 -39.677 1.00 97.62 88 LEU A O 1
ATOM 666 N N . ILE A 1 89 ? 43.897 -0.435 -40.086 1.00 97.56 89 ILE A N 1
ATOM 667 C CA . ILE A 1 89 ? 43.304 0.551 -39.168 1.00 97.56 89 ILE A CA 1
ATOM 668 C C . ILE A 1 89 ? 41.884 0.919 -39.607 1.00 97.56 89 ILE A C 1
ATOM 670 O O . ILE A 1 89 ? 40.968 0.890 -38.788 1.00 97.56 89 ILE A O 1
ATOM 674 N N . LEU A 1 90 ? 41.674 1.210 -40.894 1.00 97.62 90 LEU A N 1
ATOM 675 C CA . LEU A 1 90 ? 40.348 1.542 -41.429 1.00 97.62 90 LEU A CA 1
ATOM 676 C C . LEU A 1 90 ? 39.353 0.394 -41.243 1.00 97.62 90 LEU A C 1
ATOM 678 O O . LEU A 1 90 ? 38.200 0.624 -40.871 1.00 97.62 90 LEU A O 1
ATOM 682 N N . LYS A 1 91 ? 39.805 -0.848 -41.449 1.00 97.69 91 LYS A N 1
ATOM 683 C CA . LYS A 1 91 ? 38.991 -2.033 -41.173 1.00 97.69 91 LYS A CA 1
ATOM 684 C C . LYS A 1 91 ? 38.608 -2.100 -39.692 1.00 97.69 91 LYS A C 1
ATOM 686 O O . LYS A 1 91 ? 37.427 -2.197 -39.383 1.00 97.69 91 LYS A O 1
ATOM 691 N N . SER A 1 92 ? 39.577 -1.942 -38.789 1.00 97.50 92 SER A N 1
ATOM 692 C CA . SER A 1 92 ? 39.326 -1.940 -37.343 1.00 97.50 92 SER A CA 1
ATOM 693 C C . SER A 1 92 ? 38.367 -0.828 -36.904 1.00 97.50 92 SER A C 1
ATOM 695 O O . SER A 1 92 ? 37.524 -1.065 -36.044 1.00 97.50 92 SER A O 1
ATOM 697 N N . GLN A 1 93 ? 38.472 0.376 -37.474 1.00 98.38 93 GLN A N 1
ATOM 698 C CA . GLN A 1 93 ? 37.553 1.480 -37.177 1.00 98.38 93 GLN A CA 1
ATOM 699 C C . GLN A 1 93 ? 36.134 1.190 -37.675 1.00 98.38 93 GLN A C 1
ATOM 701 O O . GLN A 1 93 ? 35.164 1.527 -37.001 1.00 98.38 93 GLN A O 1
ATOM 706 N N . THR A 1 94 ? 36.010 0.541 -38.834 1.00 98.06 94 THR A N 1
ATOM 707 C CA . THR A 1 94 ? 34.713 0.126 -39.386 1.00 98.06 94 THR A CA 1
ATOM 708 C C . THR A 1 94 ? 34.049 -0.929 -38.498 1.00 98.06 94 THR A C 1
ATOM 710 O O . THR A 1 94 ? 32.853 -0.833 -38.209 1.00 98.06 94 THR A O 1
ATOM 713 N N . ASP A 1 95 ? 34.827 -1.899 -38.014 1.00 98.12 95 ASP A N 1
ATOM 714 C CA . ASP A 1 95 ? 34.347 -2.935 -37.096 1.00 98.12 95 ASP A CA 1
ATOM 715 C C . ASP A 1 95 ? 33.882 -2.316 -35.760 1.00 98.12 95 ASP A C 1
ATOM 717 O O . ASP A 1 95 ? 32.791 -2.625 -35.275 1.00 98.12 95 ASP A O 1
ATOM 721 N N . GLU A 1 96 ? 34.649 -1.373 -35.201 1.00 98.12 96 GLU A N 1
ATOM 722 C CA . GLU A 1 96 ? 34.291 -0.677 -33.958 1.00 98.12 96 GLU A CA 1
ATOM 723 C C . GLU A 1 96 ? 33.046 0.213 -34.113 1.00 98.12 96 GLU A C 1
ATOM 725 O O . GLU A 1 96 ? 32.174 0.210 -33.245 1.00 98.12 96 GLU A O 1
ATOM 730 N N . LEU A 1 97 ? 32.894 0.917 -35.241 1.00 98.12 97 LEU A N 1
ATOM 731 C CA . LEU A 1 97 ? 31.671 1.671 -35.545 1.00 98.12 97 LEU A CA 1
ATOM 732 C C . LEU A 1 97 ? 30.448 0.758 -35.647 1.00 98.12 97 LEU A C 1
ATOM 734 O O . LEU A 1 97 ? 29.379 1.103 -35.142 1.00 98.12 97 LEU A O 1
ATOM 738 N N . THR A 1 98 ? 30.605 -0.419 -36.254 1.00 98.38 98 THR A N 1
ATOM 739 C CA . THR A 1 98 ? 29.533 -1.420 -36.338 1.00 98.38 98 THR A CA 1
ATOM 740 C C . THR A 1 98 ? 29.134 -1.900 -34.941 1.00 98.38 98 THR A C 1
ATOM 742 O O . THR A 1 98 ? 27.946 -1.957 -34.617 1.00 98.38 98 THR A O 1
ATOM 745 N N . ARG A 1 99 ? 30.118 -2.168 -34.074 1.00 98.19 99 ARG A N 1
ATOM 746 C CA . ARG A 1 99 ? 29.898 -2.566 -32.676 1.00 98.19 99 ARG A CA 1
ATOM 747 C C . ARG A 1 99 ? 29.167 -1.484 -31.877 1.00 98.19 99 ARG A C 1
ATOM 749 O O . ARG A 1 99 ? 28.168 -1.780 -31.222 1.00 98.19 99 ARG A O 1
ATOM 756 N N . LEU A 1 100 ? 29.634 -0.236 -31.948 1.00 98.38 100 LEU A N 1
ATOM 757 C CA . LEU A 1 100 ? 29.022 0.903 -31.257 1.00 98.38 100 LEU A CA 1
ATOM 758 C C . LEU A 1 100 ? 27.604 1.184 -31.762 1.00 98.38 100 LEU A C 1
ATOM 760 O O . LEU A 1 100 ? 26.715 1.458 -30.960 1.00 98.38 100 LEU A O 1
ATOM 764 N N . SER A 1 101 ? 27.370 1.063 -33.071 1.00 98.19 101 SER A N 1
ATOM 765 C CA . SER A 1 101 ? 26.032 1.193 -33.651 1.00 98.19 101 SER A CA 1
ATOM 766 C C . SER A 1 101 ? 25.077 0.121 -33.115 1.00 98.19 101 SER A C 1
ATOM 768 O O . SER A 1 101 ? 23.950 0.446 -32.740 1.00 98.19 101 SER A O 1
ATOM 770 N N . GLY A 1 102 ? 25.543 -1.127 -32.984 1.00 98.44 102 GLY A N 1
ATOM 771 C CA . GLY A 1 102 ? 24.777 -2.205 -32.355 1.00 98.44 102 GLY A CA 1
ATOM 772 C C . GLY A 1 102 ? 24.431 -1.914 -30.891 1.00 98.44 102 GLY A C 1
ATOM 773 O O . GLY A 1 102 ? 23.276 -2.055 -30.492 1.00 98.44 102 GLY A O 1
ATOM 774 N N . MET A 1 103 ? 25.401 -1.434 -30.104 1.00 98.12 103 MET A N 1
ATOM 775 C CA . MET A 1 103 ? 25.166 -1.042 -28.708 1.00 98.12 103 MET A CA 1
ATOM 776 C C . MET A 1 103 ? 24.165 0.110 -28.591 1.00 98.12 103 MET A C 1
ATOM 778 O O . MET A 1 103 ? 23.240 0.027 -27.791 1.00 98.12 103 MET A O 1
ATOM 782 N N . ALA A 1 104 ? 24.304 1.154 -29.411 1.00 98.31 104 ALA A N 1
ATOM 783 C CA . ALA A 1 104 ? 23.373 2.279 -29.425 1.00 98.31 104 ALA A CA 1
ATOM 784 C C . ALA A 1 104 ? 21.943 1.835 -29.786 1.00 98.31 104 ALA A C 1
ATOM 786 O O . ALA A 1 104 ? 20.977 2.320 -29.197 1.00 98.31 104 ALA A O 1
ATOM 787 N N . GLY A 1 105 ? 21.805 0.878 -30.711 1.00 98.38 105 GLY A N 1
ATOM 788 C CA . GLY A 1 105 ? 20.524 0.251 -31.036 1.00 98.38 105 GLY A CA 1
ATOM 789 C C . GLY A 1 105 ? 19.916 -0.502 -29.849 1.00 98.38 105 GLY A C 1
ATOM 790 O O . GLY A 1 105 ? 18.747 -0.290 -29.533 1.00 98.38 105 GLY A O 1
ATOM 791 N N . SER A 1 106 ? 20.718 -1.318 -29.157 1.00 98.31 106 SER A N 1
ATOM 792 C CA . SER A 1 106 ? 20.288 -2.047 -27.955 1.00 98.31 106 SER A CA 1
ATOM 793 C C . SER A 1 106 ? 19.851 -1.099 -26.839 1.00 98.31 106 SER A C 1
ATOM 795 O O . SER A 1 106 ? 18.772 -1.267 -26.282 1.00 98.31 106 SER A O 1
ATOM 797 N N . MET A 1 107 ? 20.645 -0.062 -26.559 1.00 98.38 107 MET A N 1
ATOM 798 C CA . MET A 1 107 ? 20.317 0.941 -25.543 1.00 98.38 107 MET A CA 1
ATOM 799 C C . MET A 1 107 ? 19.018 1.680 -25.880 1.00 98.38 107 MET A C 1
ATOM 801 O O . MET A 1 107 ? 18.209 1.945 -25.000 1.00 98.38 107 MET A O 1
ATOM 805 N N . LYS A 1 108 ? 18.773 1.991 -27.159 1.00 98.44 108 LYS A N 1
ATOM 806 C CA . LYS A 1 108 ? 17.521 2.632 -27.586 1.00 98.44 108 LYS A CA 1
ATOM 807 C C . LYS A 1 108 ? 16.302 1.735 -27.356 1.00 98.44 108 LYS A C 1
ATOM 809 O O . LYS A 1 108 ? 15.247 2.242 -26.972 1.00 98.44 108 LYS A O 1
ATOM 814 N N . ALA A 1 109 ? 16.434 0.433 -27.604 1.00 98.38 109 ALA A N 1
ATOM 815 C CA . ALA A 1 109 ? 15.367 -0.525 -27.340 1.00 98.38 109 ALA A CA 1
ATOM 816 C C . ALA A 1 109 ? 15.070 -0.617 -25.835 1.00 98.38 109 ALA A C 1
ATOM 818 O O . ALA A 1 109 ? 13.917 -0.486 -25.441 1.00 98.38 109 ALA A O 1
ATOM 819 N N . GLU A 1 110 ? 16.108 -0.722 -25.003 1.00 98.25 110 GLU A N 1
ATOM 820 C CA . GLU A 1 110 ? 15.979 -0.777 -23.542 1.00 98.25 110 GLU A CA 1
ATOM 821 C C . GLU A 1 110 ? 15.359 0.502 -22.960 1.00 98.25 110 GLU A C 1
ATOM 823 O O . GLU A 1 110 ? 14.455 0.427 -22.137 1.00 98.25 110 GLU A O 1
ATOM 828 N N . ILE A 1 111 ? 15.750 1.686 -23.447 1.00 98.38 111 ILE A N 1
ATOM 829 C CA . ILE A 1 111 ? 15.124 2.960 -23.046 1.00 98.38 111 ILE A CA 1
ATOM 830 C C . ILE A 1 111 ? 13.633 2.977 -23.403 1.00 98.38 111 ILE A C 1
ATOM 832 O O . ILE A 1 111 ? 12.820 3.493 -22.639 1.00 98.38 111 ILE A O 1
ATOM 836 N N . SER A 1 112 ? 13.273 2.429 -24.566 1.00 98.50 112 SER A N 1
ATOM 837 C CA . SER A 1 112 ? 11.875 2.370 -25.004 1.00 98.50 112 SER A CA 1
ATOM 838 C C . SER A 1 112 ? 11.060 1.432 -24.110 1.00 98.50 112 SER A C 1
ATOM 840 O O . SER A 1 112 ? 9.972 1.808 -23.689 1.00 98.50 112 SER A O 1
ATOM 842 N N . GLN A 1 113 ? 11.618 0.268 -23.768 1.00 98.62 113 GLN A N 1
ATOM 843 C CA . GLN A 1 113 ? 11.003 -0.692 -22.852 1.00 98.62 113 GLN A CA 1
ATOM 844 C C . GLN A 1 113 ? 10.841 -0.112 -21.440 1.00 98.62 113 GLN A C 1
ATOM 846 O O . GLN A 1 113 ? 9.754 -0.162 -20.881 1.00 98.62 113 GLN A O 1
ATOM 851 N N . LEU A 1 114 ? 11.891 0.495 -20.878 1.00 98.69 114 LEU A N 1
ATOM 852 C CA . LEU A 1 114 ? 11.828 1.103 -19.545 1.00 98.69 114 LEU A CA 1
ATOM 853 C C . LEU A 1 114 ? 10.799 2.230 -19.471 1.00 98.69 114 LEU A C 1
ATOM 855 O O . LEU A 1 114 ? 10.191 2.430 -18.426 1.00 98.69 114 LEU A O 1
ATOM 859 N N . LYS A 1 115 ? 10.605 2.980 -20.561 1.00 98.50 115 LYS A N 1
ATOM 860 C CA . LYS A 1 115 ? 9.571 4.013 -20.618 1.00 98.50 115 LYS A CA 1
ATOM 861 C C . LYS A 1 115 ? 8.170 3.401 -20.558 1.00 98.50 115 LYS A C 1
ATOM 863 O O . LYS A 1 115 ? 7.357 3.869 -19.776 1.00 98.50 115 LYS A O 1
ATOM 868 N N . GLU A 1 116 ? 7.926 2.346 -21.332 1.00 98.31 116 GLU A N 1
ATOM 869 C CA . GLU A 1 116 ? 6.654 1.614 -21.321 1.00 98.31 116 GLU A CA 1
ATOM 870 C C . GLU A 1 116 ? 6.362 0.994 -19.947 1.00 98.31 116 GLU A C 1
ATOM 872 O O . GLU A 1 116 ? 5.270 1.170 -19.414 1.00 98.31 116 GLU A O 1
ATOM 877 N N . GLU A 1 117 ? 7.352 0.346 -19.327 1.00 98.38 117 GLU A N 1
ATOM 878 C CA . GLU A 1 117 ? 7.216 -0.214 -17.977 1.00 98.38 117 GLU A CA 1
ATOM 879 C C . GLU A 1 117 ? 6.948 0.875 -16.925 1.00 98.38 117 GLU A C 1
ATOM 881 O O . GLU A 1 117 ? 6.166 0.666 -16.001 1.00 98.38 117 GLU A O 1
ATOM 886 N N . ASN A 1 118 ? 7.566 2.053 -17.058 1.00 98.50 118 ASN A N 1
ATOM 887 C CA . ASN A 1 118 ? 7.328 3.175 -16.150 1.00 98.50 118 ASN A CA 1
ATOM 888 C C . ASN A 1 118 ? 5.904 3.729 -16.301 1.00 98.50 118 ASN A C 1
ATOM 890 O O . ASN A 1 118 ? 5.225 3.937 -15.297 1.00 98.50 118 ASN A O 1
ATOM 894 N N . ASP A 1 119 ? 5.432 3.893 -17.539 1.00 98.25 119 ASP A N 1
ATOM 895 C CA . ASP A 1 119 ? 4.062 4.324 -17.824 1.00 98.25 119 ASP A CA 1
ATOM 896 C C . ASP A 1 119 ? 3.046 3.321 -17.235 1.00 98.25 119 ASP A C 1
ATOM 898 O O . ASP A 1 119 ? 2.118 3.718 -16.530 1.00 98.25 119 ASP A O 1
ATOM 902 N N . GLN A 1 120 ? 3.277 2.013 -17.409 1.00 98.56 120 GLN A N 1
ATOM 903 C CA . GLN A 1 120 ? 2.437 0.968 -16.815 1.00 98.56 120 GLN A CA 1
ATOM 904 C C . GLN A 1 120 ? 2.450 1.006 -15.277 1.00 98.56 120 GLN A C 1
ATOM 906 O O . GLN A 1 120 ? 1.397 0.935 -14.641 1.00 98.56 120 GLN A O 1
ATOM 911 N N . LEU A 1 121 ? 3.624 1.137 -14.653 1.00 98.62 121 LEU A N 1
ATOM 912 C CA . LEU A 1 121 ? 3.736 1.214 -13.193 1.00 98.62 121 LEU A CA 1
ATOM 913 C C . LEU A 1 121 ? 3.033 2.450 -12.625 1.00 98.62 121 LEU A C 1
ATOM 915 O O . LEU A 1 121 ? 2.461 2.387 -11.536 1.00 98.62 121 LEU A O 1
ATOM 919 N N . MET A 1 122 ? 3.054 3.574 -13.342 1.00 98.00 122 MET A N 1
ATOM 920 C CA . MET A 1 122 ? 2.321 4.776 -12.945 1.00 98.00 122 MET A CA 1
ATOM 921 C C . MET A 1 122 ? 0.806 4.543 -12.924 1.00 98.00 122 MET A C 1
ATOM 923 O O . MET A 1 122 ? 0.130 5.001 -11.991 1.00 98.00 122 MET A O 1
ATOM 927 N N . ASP A 1 123 ? 0.282 3.790 -13.890 1.00 98.38 123 ASP A N 1
ATOM 928 C CA . ASP A 1 123 ? -1.126 3.394 -13.925 1.00 98.38 123 ASP A CA 1
ATOM 929 C C . ASP A 1 123 ? -1.471 2.431 -12.776 1.00 98.38 123 ASP A C 1
ATOM 931 O O . ASP A 1 123 ? -2.433 2.674 -12.039 1.00 98.38 123 ASP A O 1
ATOM 935 N N . GLU A 1 124 ? -0.647 1.403 -12.543 1.00 98.38 124 GLU A N 1
ATOM 936 C CA . GLU A 1 124 ? -0.831 0.434 -11.450 1.00 98.38 124 GLU A CA 1
ATOM 937 C C . GLU A 1 124 ? -0.792 1.108 -10.069 1.00 98.38 124 GLU A C 1
ATOM 939 O O . GLU A 1 124 ? -1.645 0.860 -9.214 1.00 98.38 124 GLU A O 1
ATOM 944 N N . VAL A 1 125 ? 0.153 2.027 -9.841 1.00 98.44 125 VAL A N 1
ATOM 945 C CA . VAL A 1 125 ? 0.240 2.798 -8.589 1.00 98.44 125 VAL A CA 1
ATOM 946 C C . VAL A 1 125 ? -0.992 3.683 -8.403 1.00 98.44 125 VAL A C 1
ATOM 948 O O . VAL A 1 125 ? -1.491 3.832 -7.283 1.00 98.44 125 VAL A O 1
ATOM 951 N N . SER A 1 126 ? -1.498 4.278 -9.482 1.00 98.19 126 SER A N 1
ATOM 952 C CA . SER A 1 126 ? -2.706 5.106 -9.442 1.00 98.19 126 SER A CA 1
ATOM 953 C C . SER A 1 126 ? -3.950 4.278 -9.124 1.00 98.19 126 SER A C 1
ATOM 955 O O . SER A 1 126 ? -4.820 4.726 -8.373 1.00 98.19 126 SER A O 1
ATOM 957 N N . GLU A 1 127 ? -4.031 3.057 -9.648 1.00 98.31 127 GLU A N 1
ATOM 958 C CA . GLU A 1 127 ? -5.089 2.110 -9.320 1.00 98.31 127 GLU A CA 1
ATOM 959 C C . GLU A 1 127 ? -5.020 1.627 -7.873 1.00 98.31 127 GLU A C 1
ATOM 961 O O . GLU A 1 127 ? -6.001 1.783 -7.144 1.00 98.31 127 GLU A O 1
ATOM 966 N N . ALA A 1 128 ? -3.855 1.171 -7.416 1.00 98.25 128 ALA A N 1
ATOM 967 C CA . ALA A 1 128 ? -3.658 0.713 -6.044 1.00 98.25 128 ALA A CA 1
ATOM 968 C C . ALA A 1 128 ? -4.001 1.801 -5.012 1.00 98.25 128 ALA A C 1
ATOM 970 O O . ALA A 1 128 ? -4.632 1.524 -3.993 1.00 98.25 128 ALA A O 1
ATOM 971 N N . LYS A 1 129 ? -3.648 3.067 -5.282 1.00 97.94 129 LYS A N 1
ATOM 972 C CA . LYS A 1 129 ? -4.031 4.202 -4.421 1.00 97.94 129 LYS A CA 1
ATOM 973 C C . LYS A 1 129 ? -5.545 4.387 -4.343 1.00 97.94 129 LYS A C 1
ATOM 975 O O . LYS A 1 129 ? -6.075 4.655 -3.267 1.00 97.94 129 LYS A O 1
ATOM 980 N N . ARG A 1 130 ? -6.246 4.246 -5.469 1.00 97.56 130 ARG A N 1
ATOM 981 C CA . ARG A 1 130 ? -7.709 4.367 -5.530 1.00 97.56 130 ARG A CA 1
ATOM 982 C C . ARG A 1 130 ? -8.395 3.233 -4.775 1.00 97.56 130 ARG A C 1
ATOM 984 O O . ARG A 1 130 ? -9.363 3.476 -4.060 1.00 97.56 130 ARG A O 1
ATOM 991 N N . GLU A 1 131 ? -7.901 2.009 -4.930 1.00 97.06 131 GLU A N 1
ATOM 992 C CA . GLU A 1 131 ? -8.412 0.846 -4.204 1.00 97.06 131 GLU A CA 1
ATOM 993 C C . GLU A 1 131 ? -8.183 0.977 -2.701 1.00 97.06 131 GLU A C 1
ATOM 995 O O . GLU A 1 131 ? -9.118 0.783 -1.928 1.00 97.06 131 GLU A O 1
ATOM 1000 N N . MET A 1 132 ? -6.981 1.389 -2.290 1.00 97.25 132 MET A N 1
ATOM 1001 C CA . MET A 1 132 ? -6.654 1.645 -0.888 1.00 97.25 132 MET A CA 1
ATOM 1002 C C . MET A 1 132 ? -7.588 2.694 -0.279 1.00 97.25 132 MET A C 1
ATOM 1004 O O . MET A 1 132 ? -8.150 2.454 0.785 1.00 97.25 132 MET A O 1
ATOM 1008 N N . ALA A 1 133 ? -7.824 3.807 -0.979 1.00 97.06 133 ALA A N 1
ATOM 1009 C CA . ALA A 1 133 ? -8.736 4.852 -0.517 1.00 97.06 133 ALA A CA 1
ATOM 1010 C C . ALA A 1 133 ? -10.179 4.342 -0.363 1.00 97.06 133 ALA A C 1
ATOM 1012 O O . ALA A 1 133 ? -10.847 4.641 0.624 1.00 97.06 133 ALA A O 1
ATOM 1013 N N . LYS A 1 134 ? -10.659 3.527 -1.310 1.00 96.12 134 LYS A N 1
ATOM 1014 C CA . LYS A 1 134 ? -11.992 2.911 -1.236 1.00 96.12 134 LYS A CA 1
ATOM 1015 C C . LYS A 1 134 ? -12.100 1.910 -0.080 1.00 96.12 134 LYS A C 1
ATOM 1017 O O . LYS A 1 134 ? -13.135 1.816 0.585 1.00 96.12 134 LYS A O 1
ATOM 1022 N N . GLU A 1 135 ? -11.049 1.133 0.153 1.00 95.44 135 GLU A N 1
ATOM 1023 C CA . GLU A 1 135 ? -11.012 0.158 1.240 1.00 95.44 135 GLU A CA 1
ATOM 1024 C C . GLU A 1 135 ? -10.972 0.850 2.607 1.00 95.44 135 GLU A C 1
ATOM 1026 O O . GLU A 1 135 ? -11.677 0.414 3.520 1.00 95.44 135 GLU A O 1
ATOM 1031 N N . GLU A 1 136 ? -10.233 1.957 2.718 1.00 94.31 136 GLU A N 1
ATOM 1032 C CA . GLU A 1 136 ? -10.181 2.828 3.896 1.00 94.31 136 GLU A CA 1
ATOM 1033 C C . GLU A 1 136 ? -11.530 3.509 4.162 1.00 94.31 136 GLU A C 1
ATOM 1035 O O . GLU A 1 136 ? -12.006 3.489 5.295 1.00 94.31 136 GLU A O 1
ATOM 1040 N N . GLU A 1 137 ? -12.208 4.024 3.130 1.00 95.62 137 GLU A N 1
ATOM 1041 C CA . GLU A 1 137 ? -13.547 4.624 3.254 1.00 95.62 137 GLU A CA 1
ATOM 1042 C C . GLU A 1 137 ? -14.567 3.629 3.830 1.00 95.62 137 GLU A C 1
ATOM 1044 O O . GLU A 1 137 ? -15.405 3.966 4.668 1.00 95.62 137 GLU A O 1
ATOM 1049 N N . THR A 1 138 ? -14.489 2.374 3.395 1.00 96.38 138 THR A N 1
ATOM 1050 C CA . THR A 1 138 ? -15.440 1.324 3.783 1.00 96.38 138 THR A CA 1
ATOM 1051 C C . THR A 1 138 ? -15.053 0.597 5.073 1.00 96.38 138 THR A C 1
ATOM 1053 O O . THR A 1 138 ? -15.900 -0.071 5.677 1.00 96.38 138 THR A O 1
ATOM 1056 N N . PHE A 1 139 ? -13.804 0.730 5.530 1.00 95.81 139 PHE A N 1
ATOM 1057 C CA . PHE A 1 139 ? -13.284 0.033 6.706 1.00 95.81 139 PHE A CA 1
ATOM 1058 C C . PHE A 1 139 ? -14.063 0.337 7.996 1.00 95.81 139 PHE A C 1
ATOM 1060 O O . PHE A 1 139 ? -14.460 -0.625 8.657 1.00 95.81 139 PHE A O 1
ATOM 1067 N N . PRO A 1 140 ? -14.383 1.600 8.352 1.00 94.31 140 PRO A N 1
ATOM 1068 C CA . PRO A 1 140 ? -15.146 1.896 9.564 1.00 94.31 140 PRO A CA 1
ATOM 1069 C C . PRO A 1 140 ? -16.519 1.217 9.589 1.00 94.31 140 PRO A C 1
ATOM 1071 O O . PRO A 1 140 ? -16.931 0.695 10.623 1.00 94.31 140 PRO A O 1
ATOM 1074 N N . GLY A 1 141 ? -17.209 1.174 8.444 1.00 95.56 141 GLY A N 1
ATOM 1075 C CA . GLY A 1 141 ? -18.506 0.507 8.320 1.00 95.56 141 GLY A CA 1
ATOM 1076 C C . GLY A 1 141 ? -18.403 -1.006 8.514 1.00 95.56 141 GLY A C 1
ATOM 1077 O O . GLY A 1 141 ? -19.190 -1.587 9.260 1.00 95.56 141 GLY A O 1
ATOM 1078 N N . ARG A 1 142 ? -17.392 -1.644 7.907 1.00 95.56 142 ARG A N 1
ATOM 1079 C CA . ARG A 1 142 ? -17.125 -3.079 8.112 1.00 95.56 142 ARG A CA 1
ATOM 1080 C C . ARG A 1 142 ? -16.726 -3.392 9.551 1.00 95.56 142 ARG A C 1
ATOM 1082 O O . ARG A 1 142 ? -17.191 -4.384 10.100 1.00 95.56 142 ARG A O 1
ATOM 1089 N N . ALA A 1 143 ? -15.899 -2.549 10.167 1.00 94.06 143 ALA A N 1
ATOM 1090 C CA . ALA A 1 143 ? -15.503 -2.701 11.561 1.00 94.06 143 ALA A CA 1
ATOM 1091 C C . ALA A 1 143 ? -16.715 -2.593 12.500 1.00 94.06 143 ALA A C 1
ATOM 1093 O O . ALA A 1 143 ? -16.858 -3.414 13.403 1.00 94.06 143 ALA A O 1
ATOM 1094 N N . ALA A 1 144 ? -17.621 -1.640 12.256 1.00 94.62 144 ALA A N 1
ATOM 1095 C CA . ALA A 1 144 ? -18.853 -1.496 13.029 1.00 94.62 144 ALA A CA 1
ATOM 1096 C C . ALA A 1 144 ? -19.761 -2.729 12.901 1.00 94.62 144 ALA A C 1
ATOM 1098 O O . ALA A 1 144 ? -20.161 -3.290 13.919 1.00 94.62 144 ALA A O 1
ATOM 1099 N N . ALA A 1 145 ? -20.014 -3.201 11.675 1.00 96.69 145 ALA A N 1
ATOM 1100 C CA . ALA A 1 145 ? -20.809 -4.407 11.438 1.00 96.69 145 ALA A CA 1
ATOM 1101 C C . ALA A 1 145 ? -20.193 -5.641 12.119 1.00 96.69 145 ALA A C 1
ATOM 1103 O O . ALA A 1 145 ? -20.886 -6.396 12.798 1.00 96.69 145 ALA A O 1
ATOM 1104 N N . TRP A 1 146 ? -18.868 -5.802 12.021 1.00 96.25 146 TRP A N 1
ATOM 1105 C CA . TRP A 1 146 ? -18.166 -6.885 12.702 1.00 96.25 146 TRP A CA 1
ATOM 1106 C C . TRP A 1 146 ? -18.342 -6.810 14.223 1.00 96.25 146 TRP A C 1
ATOM 1108 O O . TRP A 1 146 ? -18.607 -7.832 14.855 1.00 96.25 146 TRP A O 1
ATOM 1118 N N . VAL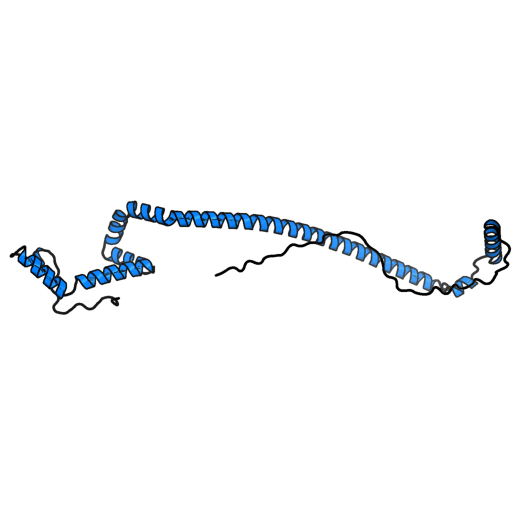 A 1 147 ? -18.239 -5.619 14.824 1.00 93.56 147 VAL A N 1
ATOM 1119 C CA . VAL A 1 147 ? -18.465 -5.439 16.267 1.00 93.56 147 VAL A CA 1
ATOM 1120 C C . VAL A 1 147 ? -19.897 -5.810 16.645 1.00 93.56 147 VAL A C 1
ATOM 1122 O O . VAL A 1 147 ? -20.078 -6.544 17.612 1.00 93.56 147 VAL A O 1
ATOM 1125 N N . GLU A 1 148 ? -20.906 -5.361 15.898 1.00 94.50 148 GLU A N 1
ATOM 1126 C CA . GLU A 1 148 ? -22.312 -5.690 16.178 1.00 94.50 148 GLU A CA 1
ATOM 1127 C C . GLU A 1 148 ? -22.568 -7.203 16.168 1.00 94.50 148 GLU A C 1
ATOM 1129 O O . GLU A 1 148 ? -23.226 -7.728 17.068 1.00 94.50 148 GLU A O 1
ATOM 1134 N N . GLU A 1 149 ? -21.994 -7.915 15.199 1.00 96.44 149 GLU A N 1
ATOM 1135 C CA . GLU A 1 149 ? -22.152 -9.364 15.060 1.00 96.44 149 GLU A CA 1
ATOM 1136 C C . GLU A 1 149 ? -21.361 -10.164 16.109 1.00 96.44 149 GLU A C 1
ATOM 1138 O O . GLU A 1 149 ? -21.795 -11.241 16.521 1.00 96.44 149 GLU A O 1
ATOM 1143 N N . ASN A 1 150 ? -20.207 -9.656 16.560 1.00 95.44 150 ASN A N 1
ATOM 1144 C CA . ASN A 1 150 ? -19.245 -10.435 17.348 1.00 95.44 150 ASN A CA 1
ATOM 1145 C C . ASN A 1 150 ? -19.110 -9.990 18.812 1.00 95.44 150 ASN A C 1
ATOM 1147 O O . ASN A 1 150 ? -18.461 -10.689 19.590 1.00 95.44 150 ASN A O 1
ATOM 1151 N N . MET A 1 151 ? -19.721 -8.875 19.233 1.00 92.69 151 MET A N 1
ATOM 1152 C CA . MET A 1 151 ? -19.519 -8.310 20.576 1.00 92.69 151 MET A CA 1
ATOM 1153 C C . MET A 1 151 ? -19.839 -9.301 21.700 1.00 92.69 151 MET A C 1
ATOM 1155 O O . MET A 1 151 ? -19.053 -9.436 22.636 1.00 92.69 151 MET A O 1
ATOM 1159 N N . ALA A 1 152 ? -20.974 -10.000 21.625 1.00 94.56 152 ALA A N 1
ATOM 1160 C CA . ALA A 1 152 ? -21.400 -10.917 22.684 1.00 94.56 152 ALA A CA 1
ATOM 1161 C C . ALA A 1 152 ? -20.452 -12.118 22.826 1.00 94.56 152 ALA A C 1
ATOM 1163 O O . ALA A 1 152 ? -20.097 -12.507 23.941 1.00 94.56 152 ALA A O 1
ATOM 1164 N N . GLU A 1 153 ? -20.014 -12.678 21.699 1.00 95.38 153 GLU A N 1
ATOM 1165 C CA . GLU A 1 153 ? -19.077 -13.798 21.682 1.00 95.38 153 GLU A CA 1
ATOM 1166 C C . GLU A 1 153 ? -17.687 -13.361 22.150 1.00 95.38 153 GLU A C 1
ATOM 1168 O O . GLU A 1 153 ? -17.099 -14.001 23.021 1.00 95.38 153 GLU A O 1
ATOM 1173 N N . ALA A 1 154 ? -17.195 -12.226 21.648 1.00 92.81 154 ALA A N 1
ATOM 1174 C CA . ALA A 1 154 ? -15.916 -11.660 22.055 1.00 92.81 154 ALA A CA 1
ATOM 1175 C C . ALA A 1 154 ? -15.891 -11.352 23.559 1.00 92.81 154 ALA A C 1
ATOM 1177 O O . ALA A 1 154 ? -14.938 -11.723 24.243 1.00 92.81 154 ALA A O 1
ATOM 1178 N N . ALA A 1 155 ? -16.955 -10.744 24.096 1.00 92.19 155 ALA A N 1
ATOM 1179 C CA . ALA A 1 155 ? -17.081 -10.487 25.527 1.00 92.19 155 ALA A CA 1
ATOM 1180 C C . ALA A 1 155 ? -17.032 -11.794 26.326 1.00 92.19 155 ALA A C 1
ATOM 1182 O O . ALA A 1 155 ? -16.245 -11.902 27.262 1.00 92.19 155 ALA A O 1
ATOM 1183 N N . ARG A 1 156 ? -17.800 -12.811 25.914 1.00 95.88 156 ARG A N 1
ATOM 1184 C CA . ARG A 1 156 ? -17.818 -14.125 26.569 1.00 95.88 156 ARG A CA 1
ATOM 1185 C C . ARG A 1 156 ? -16.436 -14.776 26.603 1.00 95.88 156 ARG A C 1
ATOM 1187 O O . ARG A 1 156 ? -16.048 -15.307 27.640 1.00 95.88 156 ARG A O 1
ATOM 1194 N N . VAL A 1 157 ? -15.714 -14.749 25.483 1.00 94.56 157 VAL A N 1
ATOM 1195 C CA . VAL A 1 157 ? -14.373 -15.338 25.364 1.00 94.56 157 VAL A CA 1
ATOM 1196 C C . VAL A 1 157 ? -13.372 -14.581 26.234 1.00 94.56 157 VAL A C 1
ATOM 1198 O O . VAL A 1 157 ? -12.642 -15.204 27.002 1.00 94.56 157 VAL A O 1
ATOM 1201 N N . ILE A 1 158 ? -13.371 -13.247 26.169 1.00 92.75 158 ILE A N 1
ATOM 1202 C CA . ILE A 1 158 ? -12.450 -12.404 26.941 1.00 92.75 158 ILE A CA 1
ATOM 1203 C C . ILE A 1 158 ? -12.696 -12.565 28.444 1.00 92.75 158 ILE A C 1
ATOM 1205 O O . ILE A 1 158 ? -11.737 -12.646 29.205 1.00 92.75 158 ILE A O 1
ATOM 1209 N N . THR A 1 159 ? -13.955 -12.662 28.881 1.00 92.44 159 THR A N 1
ATOM 1210 C CA . THR A 1 159 ? -14.311 -12.787 30.303 1.00 92.44 159 THR A CA 1
ATOM 1211 C C . THR A 1 159 ? -14.469 -14.232 30.777 1.00 92.44 159 THR A C 1
ATOM 1213 O O . THR A 1 159 ? -15.076 -14.463 31.823 1.00 92.44 159 THR A O 1
ATOM 1216 N N . ALA A 1 160 ? -13.969 -15.218 30.023 1.00 94.88 160 ALA A N 1
ATOM 1217 C CA . ALA A 1 160 ? -14.156 -16.632 30.346 1.00 94.88 160 ALA A CA 1
ATOM 1218 C C . ALA A 1 160 ? -13.500 -17.021 31.682 1.00 94.88 160 ALA A C 1
ATOM 1220 O O . ALA A 1 160 ? -14.106 -17.722 32.492 1.00 94.88 160 ALA A O 1
ATOM 1221 N N . THR A 1 161 ? -12.273 -16.546 31.927 1.00 95.38 161 THR A N 1
ATOM 1222 C CA . THR A 1 161 ? -11.580 -16.679 33.217 1.00 95.38 161 THR A CA 1
ATOM 1223 C C . THR A 1 161 ? -10.831 -15.388 33.565 1.00 95.38 161 THR A C 1
ATOM 1225 O O . THR A 1 161 ? -10.545 -14.585 32.666 1.00 95.38 161 THR A O 1
ATOM 1228 N N . PRO A 1 162 ? -10.475 -15.166 34.845 1.00 92.81 162 PRO A N 1
ATOM 1229 C CA . PRO A 1 162 ? -9.661 -14.019 35.244 1.00 92.81 162 PRO A CA 1
ATOM 1230 C C . PRO A 1 162 ? -8.322 -13.935 34.499 1.00 92.81 162 PRO A C 1
ATOM 1232 O O . PRO A 1 162 ? -7.901 -12.851 34.106 1.00 92.81 162 PRO A O 1
ATOM 1235 N N . GLU A 1 163 ? -7.668 -15.069 34.256 1.00 94.56 163 GLU A N 1
ATOM 1236 C CA . GLU A 1 163 ? -6.385 -15.146 33.552 1.00 94.56 163 GLU A CA 1
ATOM 1237 C C . GLU A 1 163 ? -6.534 -14.719 32.090 1.00 94.56 163 GLU A C 1
ATOM 1239 O O . GLU A 1 163 ? -5.786 -13.854 31.632 1.00 94.56 163 GLU A O 1
ATOM 1244 N N . VAL A 1 164 ? -7.546 -15.252 31.392 1.00 95.31 164 VAL A N 1
ATOM 1245 C CA . VAL A 1 164 ? -7.860 -14.895 29.997 1.00 95.31 164 VAL A CA 1
ATOM 1246 C C . VAL A 1 164 ? -8.245 -13.420 29.884 1.00 95.31 164 VAL A C 1
ATOM 1248 O O . VAL A 1 164 ? -7.798 -12.727 28.968 1.00 95.31 164 VAL A O 1
ATOM 1251 N N . THR A 1 165 ? -9.006 -12.908 30.854 1.00 94.31 165 THR A N 1
ATOM 1252 C CA . THR A 1 165 ? -9.377 -11.487 30.914 1.00 94.31 165 THR A CA 1
ATOM 1253 C C . THR A 1 165 ? -8.131 -10.618 31.027 1.00 94.31 165 THR A C 1
ATOM 1255 O O . THR A 1 165 ? -7.956 -9.666 30.268 1.00 94.31 165 THR A O 1
ATOM 1258 N N . MET A 1 166 ? -7.230 -10.955 31.950 1.00 92.56 166 MET A N 1
ATOM 1259 C CA . MET A 1 166 ? -6.007 -10.190 32.172 1.00 92.56 166 MET A CA 1
ATOM 1260 C C . MET A 1 166 ? -5.057 -10.249 30.977 1.00 92.56 166 MET A C 1
ATOM 1262 O O . MET A 1 166 ? -4.438 -9.238 30.643 1.00 92.56 166 MET A O 1
ATOM 1266 N N . GLU A 1 167 ? -4.933 -11.402 30.322 1.00 95.25 167 GLU A N 1
ATOM 1267 C CA . GLU A 1 167 ? -4.143 -11.539 29.100 1.00 95.25 167 GLU A CA 1
ATOM 1268 C C . GLU A 1 167 ? -4.722 -10.691 27.960 1.00 95.25 167 GLU A C 1
ATOM 1270 O O . GLU A 1 167 ? -3.991 -9.916 27.339 1.00 95.25 167 GLU A O 1
ATOM 1275 N N . SER A 1 168 ? -6.041 -10.745 27.762 1.00 93.06 168 SER A N 1
ATOM 1276 C CA . SER A 1 168 ? -6.752 -9.961 26.747 1.00 93.06 168 SER A CA 1
ATOM 1277 C C . SER A 1 168 ? -6.602 -8.456 26.979 1.00 93.06 168 SER A C 1
ATOM 1279 O O . SER A 1 168 ? -6.270 -7.710 26.060 1.00 93.06 168 SER A O 1
ATOM 1281 N N . LEU A 1 169 ? -6.768 -7.990 28.222 1.00 92.12 169 LEU A N 1
ATOM 1282 C CA . LEU A 1 169 ? -6.576 -6.581 28.571 1.00 92.12 169 LEU A CA 1
ATOM 1283 C C . LEU A 1 169 ? -5.121 -6.139 28.369 1.00 92.12 169 LEU A C 1
ATOM 1285 O O . LEU A 1 169 ? -4.885 -5.059 27.839 1.00 92.12 169 LEU A O 1
ATOM 1289 N N . ARG A 1 170 ? -4.131 -6.969 28.728 1.00 93.31 170 ARG A N 1
ATOM 1290 C CA . ARG A 1 170 ? -2.710 -6.672 28.460 1.00 93.31 170 ARG A CA 1
ATOM 1291 C C . ARG A 1 170 ? -2.416 -6.573 26.970 1.00 93.31 170 ARG A C 1
ATOM 1293 O O . ARG A 1 170 ? -1.593 -5.748 26.582 1.00 93.31 170 ARG A O 1
ATOM 1300 N N . PHE A 1 171 ? -3.050 -7.418 26.161 1.00 93.88 171 PHE A N 1
ATOM 1301 C CA . PHE A 1 171 ? -2.931 -7.363 24.712 1.00 93.88 171 PHE A CA 1
ATOM 1302 C C . PHE A 1 171 ? -3.495 -6.044 24.173 1.00 93.88 171 PHE A C 1
ATOM 1304 O O . PHE A 1 171 ? -2.769 -5.301 23.519 1.00 93.88 171 PHE A O 1
ATOM 1311 N N . LEU A 1 172 ? -4.730 -5.695 24.547 1.00 91.56 172 LEU A N 1
ATOM 1312 C CA . LEU A 1 172 ? -5.380 -4.443 24.146 1.00 91.56 172 LEU A CA 1
ATOM 1313 C C . LEU A 1 172 ? -4.621 -3.192 24.623 1.00 91.56 172 LEU A C 1
ATOM 1315 O O . LEU A 1 172 ? -4.587 -2.188 23.924 1.00 91.56 172 LEU A O 1
ATOM 1319 N N . TYR A 1 173 ? -3.960 -3.246 25.781 1.00 92.06 173 TYR A N 1
ATOM 1320 C CA . TYR A 1 173 ? -3.198 -2.120 26.337 1.00 92.06 173 TYR A CA 1
ATOM 1321 C C . TYR A 1 173 ? -1.925 -1.760 25.539 1.00 92.06 173 TYR A C 1
ATOM 1323 O O . TYR A 1 173 ? -1.307 -0.713 25.782 1.00 92.06 173 TYR A O 1
ATOM 1331 N N . ARG A 1 174 ? -1.496 -2.623 24.603 1.00 94.75 174 ARG A N 1
ATOM 1332 C CA . ARG A 1 174 ? -0.368 -2.340 23.699 1.00 94.75 174 ARG A CA 1
ATOM 1333 C C . ARG A 1 174 ? -0.710 -1.231 22.710 1.00 94.75 174 ARG A C 1
ATOM 1335 O O . ARG A 1 174 ? 0.144 -0.382 22.464 1.00 94.75 174 ARG A O 1
ATOM 1342 N N . GLU A 1 175 ? -1.955 -1.204 22.245 1.00 94.38 175 GLU A N 1
ATOM 1343 C CA . GLU A 1 175 ? -2.448 -0.208 21.298 1.00 94.38 175 GLU A CA 1
ATOM 1344 C C . GLU A 1 175 ? -2.813 1.108 22.009 1.00 94.38 175 GLU A C 1
ATOM 1346 O O . GLU A 1 175 ? -3.338 1.072 23.130 1.00 94.38 175 GLU A O 1
ATOM 1351 N N . PRO A 1 176 ? -2.559 2.282 21.402 1.00 93.44 176 PRO A N 1
ATOM 1352 C CA . PRO A 1 176 ? -2.876 3.582 22.004 1.00 93.44 176 PRO A CA 1
ATOM 1353 C C . PRO A 1 176 ? -4.356 3.744 22.386 1.00 93.44 176 PRO A C 1
ATOM 1355 O O . PRO A 1 176 ? -4.681 4.201 23.487 1.00 93.44 176 PRO A O 1
ATOM 1358 N N . GLU A 1 177 ? -5.265 3.329 21.510 1.00 90.75 177 GLU A N 1
ATOM 1359 C CA . GLU A 1 177 ? -6.711 3.417 21.710 1.00 90.75 177 GLU A CA 1
ATOM 1360 C C . GLU A 1 177 ? -7.166 2.435 22.793 1.00 90.75 177 GLU A C 1
ATOM 1362 O O . GLU A 1 177 ? -7.943 2.793 23.682 1.00 90.75 177 GLU A O 1
ATOM 1367 N N . GLY A 1 178 ? -6.621 1.214 22.783 1.00 90.94 178 GLY A N 1
ATOM 1368 C CA . GLY A 1 178 ? -6.905 0.203 23.798 1.00 90.94 178 GLY A CA 1
ATOM 1369 C C . GLY A 1 178 ? -6.405 0.619 25.182 1.00 90.94 178 GLY A C 1
ATOM 1370 O O . GLY A 1 178 ? -7.129 0.478 26.169 1.00 90.94 178 GLY A O 1
ATOM 1371 N N . ARG A 1 179 ? -5.220 1.235 25.264 1.00 92.56 179 ARG A N 1
ATOM 1372 C CA . ARG A 1 179 ? -4.709 1.866 26.489 1.00 92.56 179 ARG A CA 1
ATOM 1373 C C . ARG A 1 179 ? -5.651 2.949 26.999 1.00 92.56 179 ARG A C 1
ATOM 1375 O O . ARG A 1 179 ? -5.962 2.967 28.186 1.00 92.56 179 ARG A O 1
ATOM 1382 N N . THR A 1 180 ? -6.113 3.828 26.114 1.00 92.44 180 THR A N 1
ATOM 1383 C CA . THR A 1 180 ? -7.024 4.927 26.464 1.00 92.44 180 THR A CA 1
ATOM 1384 C C . THR A 1 180 ? -8.339 4.381 27.022 1.00 92.44 180 THR A C 1
ATOM 1386 O O . THR A 1 180 ? -8.761 4.772 28.111 1.00 92.44 180 THR A O 1
ATOM 1389 N N . MET A 1 181 ? -8.943 3.406 26.334 1.00 90.81 181 MET A N 1
ATOM 1390 C CA . MET A 1 181 ? -10.162 2.725 26.775 1.00 90.81 181 MET A CA 1
ATOM 1391 C C . MET A 1 181 ? -9.979 2.056 28.145 1.00 90.81 181 MET A C 1
ATOM 1393 O O . MET A 1 181 ? -10.787 2.267 29.050 1.00 90.81 181 MET A O 1
ATOM 1397 N N . ILE A 1 182 ? -8.916 1.268 28.326 1.00 89.38 182 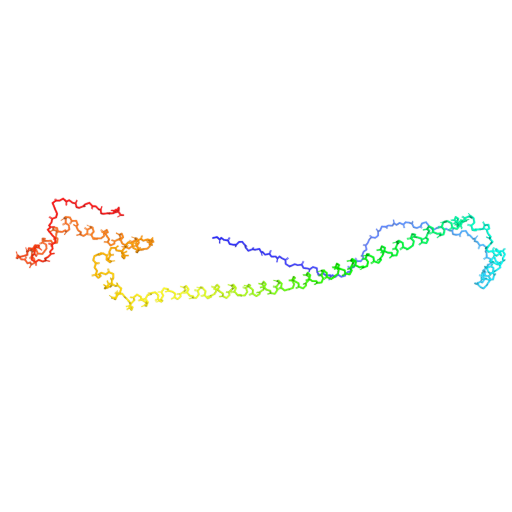ILE A N 1
ATOM 1398 C CA . ILE A 1 182 ? -8.667 0.534 29.575 1.00 89.38 182 ILE A CA 1
ATOM 1399 C C . ILE A 1 182 ? -8.402 1.495 30.735 1.00 89.38 182 ILE A C 1
ATOM 1401 O O . ILE A 1 182 ? -8.953 1.299 31.819 1.00 89.38 182 ILE A O 1
ATOM 1405 N N . THR A 1 183 ? -7.614 2.550 30.523 1.00 88.00 183 THR A N 1
ATOM 1406 C CA . THR A 1 183 ? -7.368 3.580 31.541 1.00 88.00 183 THR A CA 1
ATOM 1407 C C . THR A 1 183 ? -8.657 4.299 31.923 1.00 88.00 183 THR A C 1
ATOM 1409 O O . THR A 1 183 ? -8.891 4.518 33.112 1.00 88.00 183 THR A O 1
ATOM 1412 N N . ALA A 1 184 ? -9.532 4.615 30.963 1.00 87.81 184 ALA A N 1
ATOM 1413 C CA . ALA A 1 184 ? -10.829 5.228 31.241 1.00 87.81 184 ALA A CA 1
ATOM 1414 C C . ALA A 1 184 ? -11.737 4.302 32.070 1.00 87.81 184 ALA A C 1
ATOM 1416 O O . ALA A 1 184 ? -12.280 4.730 33.090 1.00 87.81 184 ALA A O 1
ATOM 1417 N N . ILE A 1 185 ? -11.847 3.022 31.691 1.00 85.56 185 ILE A N 1
ATOM 1418 C CA . ILE A 1 185 ? -12.619 2.009 32.433 1.00 85.56 185 ILE A CA 1
ATOM 1419 C C . ILE A 1 185 ? -12.059 1.840 33.851 1.00 85.56 185 ILE A C 1
ATOM 1421 O O . ILE A 1 185 ? -12.809 1.888 34.828 1.00 85.56 185 ILE A O 1
ATOM 1425 N N . GLY A 1 186 ? -10.739 1.691 33.978 1.00 83.12 186 GLY A N 1
ATOM 1426 C CA . GLY A 1 186 ? -10.059 1.549 35.264 1.00 83.12 186 GLY A CA 1
ATOM 1427 C C . GLY A 1 186 ? -10.234 2.778 36.156 1.00 83.12 186 GLY A C 1
ATOM 1428 O O . GLY A 1 186 ? -10.547 2.645 37.338 1.00 83.12 186 GLY A O 1
ATOM 1429 N N . SER A 1 187 ? -10.115 3.978 35.585 1.00 82.56 187 SER A N 1
ATOM 1430 C CA . SER A 1 187 ? -10.323 5.248 36.290 1.00 82.56 187 SER A CA 1
ATOM 1431 C C . SER A 1 187 ? -11.770 5.424 36.738 1.00 82.56 187 SER A C 1
ATOM 1433 O O . SER A 1 187 ? -12.010 5.886 37.851 1.00 82.56 187 SER A O 1
ATOM 1435 N N . PHE A 1 188 ? -12.746 5.032 35.915 1.00 79.50 188 PHE A N 1
ATOM 1436 C CA . PHE A 1 188 ? -14.156 5.034 36.302 1.00 79.50 188 PHE A CA 1
ATOM 1437 C C . PHE A 1 188 ? -14.432 4.050 37.446 1.00 79.50 188 PHE A C 1
ATOM 1439 O O . PHE A 1 188 ? -15.060 4.423 38.440 1.00 79.50 188 PHE A O 1
ATOM 1446 N N . GLY A 1 189 ? -13.927 2.816 37.347 1.00 76.25 189 GLY A N 1
ATOM 1447 C CA . GLY A 1 189 ? -14.038 1.818 38.414 1.00 76.25 189 GLY A CA 1
ATOM 1448 C C . GLY A 1 189 ? -13.403 2.302 39.719 1.00 76.25 189 GLY A C 1
ATOM 1449 O O . GLY A 1 189 ? -13.967 2.136 40.798 1.00 76.25 189 GLY A O 1
ATOM 1450 N N . PHE A 1 190 ? -12.269 2.994 39.622 1.00 77.19 190 PHE A N 1
ATOM 1451 C CA . PHE A 1 190 ? -11.622 3.620 40.766 1.00 77.19 190 PHE A CA 1
ATOM 1452 C C . PHE A 1 190 ? -12.452 4.768 41.367 1.00 77.19 190 PHE A C 1
ATOM 1454 O O . PHE A 1 190 ? -12.687 4.779 42.576 1.00 77.19 190 PHE A O 1
ATOM 1461 N N . LYS A 1 191 ? -12.929 5.711 40.539 1.00 71.88 191 LYS A N 1
ATOM 1462 C CA . LYS A 1 191 ? -13.746 6.863 40.970 1.00 71.88 191 LYS A CA 1
ATOM 1463 C C . LYS A 1 191 ? -15.037 6.395 41.656 1.00 71.88 191 LYS A C 1
ATOM 1465 O O . LYS A 1 191 ? -15.283 6.770 42.796 1.00 71.88 191 LYS A O 1
ATOM 1470 N N . SER A 1 192 ? -15.787 5.488 41.028 1.00 67.19 192 SER A N 1
ATOM 1471 C CA . SER A 1 192 ? -17.008 4.892 41.607 1.00 67.19 192 SER A CA 1
ATOM 1472 C C . SER A 1 192 ? -16.747 4.026 42.851 1.00 67.19 192 SER A C 1
ATOM 1474 O O . SER A 1 192 ? -17.636 3.825 43.679 1.00 67.19 192 SER A O 1
ATOM 1476 N N . GLY A 1 193 ? -15.517 3.538 43.018 1.00 68.81 193 GLY A N 1
ATOM 1477 C CA . GLY A 1 193 ? -15.071 2.770 44.174 1.00 68.81 193 GLY A CA 1
ATOM 1478 C C . GLY A 1 193 ? -14.648 3.608 45.383 1.00 68.81 193 GLY A C 1
ATOM 1479 O O . GLY A 1 193 ? -14.334 3.015 46.421 1.00 68.81 193 GLY A O 1
ATOM 1480 N N . GLN A 1 194 ? -14.626 4.943 45.303 1.00 75.50 194 GLN A N 1
ATOM 1481 C CA . GLN A 1 194 ? -14.172 5.782 46.413 1.00 75.50 194 GLN A CA 1
ATOM 1482 C C . GLN A 1 194 ? -15.066 5.644 47.649 1.00 75.50 194 GLN A C 1
ATOM 1484 O O . GLN A 1 194 ? -16.279 5.440 47.572 1.00 75.50 194 GLN A O 1
ATOM 1489 N N . LYS A 1 195 ? -14.449 5.791 48.828 1.00 80.88 195 LYS A N 1
ATOM 1490 C CA . LYS A 1 195 ? -15.112 5.635 50.130 1.00 80.88 195 LYS A CA 1
ATOM 1491 C C . LYS A 1 195 ? -16.379 6.493 50.234 1.00 80.88 195 LYS A C 1
ATOM 1493 O O . LYS A 1 195 ? -17.398 6.015 50.722 1.00 80.88 195 LYS A O 1
ATOM 1498 N N . LYS A 1 196 ? -16.332 7.739 49.751 1.00 82.75 196 LYS A N 1
ATOM 1499 C CA . LYS A 1 196 ? -17.460 8.685 49.796 1.00 82.75 196 LYS A CA 1
ATOM 1500 C C . LYS A 1 196 ? -18.648 8.211 48.955 1.00 82.75 196 LYS A C 1
ATOM 1502 O O . LYS A 1 196 ? -19.759 8.148 49.479 1.00 82.75 196 LYS A O 1
ATOM 1507 N N . ASP A 1 197 ? -18.405 7.806 47.713 1.00 80.62 197 ASP A N 1
ATOM 1508 C CA . ASP A 1 197 ? -19.449 7.356 46.783 1.00 80.62 197 ASP A CA 1
ATOM 1509 C C . ASP A 1 197 ? -20.052 6.014 47.209 1.00 80.62 197 ASP A C 1
ATOM 1511 O O . ASP A 1 197 ? -21.270 5.813 47.145 1.00 80.62 197 ASP A O 1
ATOM 1515 N N . ARG A 1 198 ? -19.221 5.118 47.754 1.00 82.12 198 ARG A N 1
ATOM 1516 C CA . ARG A 1 198 ? -19.674 3.839 48.313 1.00 82.12 198 ARG A CA 1
ATOM 1517 C C . ARG A 1 198 ? -20.537 4.036 49.558 1.00 82.12 198 ARG A C 1
ATOM 1519 O O . ARG A 1 198 ? -21.619 3.460 49.655 1.00 82.12 198 ARG A O 1
ATOM 1526 N N . ILE A 1 199 ? -20.126 4.924 50.470 1.00 85.50 199 ILE A N 1
ATOM 1527 C CA . ILE A 1 199 ? -20.930 5.306 51.641 1.00 85.50 199 ILE A CA 1
ATOM 1528 C C . ILE A 1 199 ? -22.253 5.948 51.210 1.00 85.50 199 ILE A C 1
ATOM 1530 O O . ILE A 1 199 ? -23.298 5.611 51.769 1.00 85.50 199 ILE A O 1
ATOM 1534 N N . ALA A 1 200 ? -22.236 6.848 50.223 1.00 86.62 200 ALA A N 1
ATOM 1535 C CA . ALA A 1 200 ? -23.448 7.474 49.700 1.00 86.62 200 ALA A CA 1
ATOM 1536 C C . ALA A 1 200 ? -24.412 6.428 49.115 1.00 86.62 200 ALA A C 1
ATOM 1538 O O . ALA A 1 200 ? -25.601 6.439 49.440 1.00 86.62 200 ALA A O 1
ATOM 1539 N N . SER A 1 201 ? -23.889 5.477 48.339 1.00 84.75 201 SER A N 1
ATOM 1540 C CA . SER A 1 201 ? -24.660 4.380 47.747 1.00 84.75 201 SER A CA 1
ATOM 1541 C C . SER A 1 201 ? -25.249 3.453 48.812 1.00 84.75 201 SER A C 1
ATOM 1543 O O . SER A 1 201 ? -26.456 3.216 48.814 1.00 84.75 201 SER A O 1
ATOM 1545 N N . HIS A 1 202 ? -24.447 3.007 49.785 1.00 87.56 202 HIS A N 1
ATOM 1546 C CA . HIS A 1 202 ? -24.926 2.194 50.910 1.00 87.56 202 HIS A CA 1
ATOM 1547 C C . HIS A 1 202 ? -25.992 2.931 51.730 1.00 87.56 202 HIS A C 1
ATOM 1549 O O . HIS A 1 202 ? -26.966 2.323 52.159 1.00 87.56 202 HIS A O 1
ATOM 1555 N N . ARG A 1 203 ? -25.867 4.253 51.907 1.00 89.25 203 ARG A N 1
ATOM 1556 C CA . ARG A 1 203 ? -26.878 5.065 52.599 1.00 89.25 203 ARG A CA 1
ATOM 1557 C C . ARG A 1 203 ? -28.197 5.140 51.829 1.00 89.25 203 ARG A C 1
ATOM 1559 O O . ARG A 1 203 ? -29.255 5.177 52.454 1.00 89.25 203 ARG A O 1
ATOM 1566 N N . ILE A 1 204 ? -28.154 5.200 50.498 1.00 89.94 204 ILE A N 1
ATOM 1567 C CA . ILE A 1 204 ? -29.359 5.158 49.655 1.00 89.94 204 ILE A CA 1
ATOM 1568 C C . ILE A 1 204 ? -30.000 3.769 49.719 1.00 89.94 204 ILE A C 1
ATOM 1570 O O . ILE A 1 204 ? -31.219 3.686 49.853 1.00 89.94 204 ILE A O 1
ATOM 1574 N N . LEU A 1 205 ? -29.199 2.700 49.671 1.00 89.62 205 LEU A N 1
ATOM 1575 C CA . LEU A 1 205 ? -29.682 1.322 49.781 1.00 89.62 205 LEU A CA 1
ATOM 1576 C C . LEU A 1 205 ? -30.336 1.069 51.138 1.00 89.62 205 LEU A C 1
ATOM 1578 O O . LEU A 1 205 ? -31.488 0.664 51.162 1.00 89.62 205 LEU A O 1
ATOM 1582 N N . LEU A 1 206 ? -29.692 1.457 52.240 1.00 90.94 206 LEU A N 1
ATOM 1583 C CA . LEU A 1 206 ? -30.250 1.327 53.590 1.00 90.94 206 LEU A CA 1
ATOM 1584 C C . LEU A 1 206 ? -31.560 2.114 53.786 1.00 90.94 206 LEU A C 1
ATOM 1586 O O . LEU A 1 206 ? -32.416 1.731 54.575 1.00 90.94 206 LEU A O 1
ATOM 1590 N N . LYS A 1 207 ? -31.743 3.234 53.070 1.00 93.38 207 LYS A N 1
ATOM 1591 C CA . LYS A 1 207 ? -33.018 3.974 53.075 1.00 93.38 207 LYS A CA 1
ATOM 1592 C C . LYS A 1 207 ? -34.130 3.258 52.307 1.00 93.38 207 LYS A C 1
ATOM 1594 O O . LYS A 1 207 ? -35.295 3.473 52.623 1.00 93.38 207 LYS A O 1
ATOM 1599 N N . ARG A 1 208 ? -33.785 2.518 51.251 1.00 93.50 208 ARG A N 1
ATOM 1600 C CA . ARG A 1 208 ? -34.744 1.803 50.393 1.00 93.50 208 ARG A CA 1
ATOM 1601 C C . ARG A 1 208 ? -35.088 0.426 50.950 1.00 93.50 208 ARG A C 1
ATOM 1603 O O . ARG A 1 208 ? -36.224 -0.006 50.811 1.00 93.50 208 ARG A O 1
ATOM 1610 N N . ASP A 1 209 ? -34.113 -0.212 51.577 1.00 93.19 209 ASP A N 1
ATOM 1611 C CA . ASP A 1 209 ? -34.184 -1.530 52.184 1.00 93.19 209 ASP A CA 1
ATOM 1612 C C . ASP A 1 209 ? -33.540 -1.455 53.582 1.00 93.19 209 ASP A C 1
ATOM 1614 O O . ASP A 1 209 ? -32.312 -1.438 53.692 1.00 93.19 209 ASP A O 1
ATOM 1618 N N . PRO A 1 210 ? -34.342 -1.342 54.658 1.00 91.88 210 PRO A N 1
ATOM 1619 C CA . PRO A 1 210 ? -33.831 -1.255 56.026 1.00 91.88 210 PRO A CA 1
ATOM 1620 C C . PRO A 1 210 ? -33.035 -2.484 56.485 1.00 91.88 210 PRO A C 1
ATOM 1622 O O . PRO A 1 210 ? -32.206 -2.349 57.384 1.00 91.88 210 PRO A O 1
ATOM 1625 N N . ASP A 1 211 ? -33.254 -3.646 55.861 1.00 92.62 211 ASP A N 1
ATOM 1626 C CA . ASP A 1 211 ? -32.538 -4.893 56.155 1.00 92.62 211 ASP A CA 1
ATOM 1627 C C . ASP A 1 211 ? -31.253 -5.035 55.313 1.00 92.62 211 ASP A C 1
ATOM 1629 O O . ASP A 1 211 ? -30.546 -6.046 55.394 1.00 92.62 211 ASP A O 1
ATOM 1633 N N . PHE A 1 212 ? -30.916 -4.011 54.517 1.00 89.81 212 PHE A N 1
ATOM 1634 C CA . PHE A 1 212 ? -29.720 -3.982 53.685 1.00 89.81 212 PHE A CA 1
ATOM 1635 C C . PHE A 1 212 ? -28.452 -4.265 54.498 1.00 89.81 212 PHE A C 1
ATOM 1637 O O . PHE A 1 212 ? -28.072 -3.526 55.412 1.00 89.81 212 PHE A O 1
ATOM 1644 N N . THR A 1 213 ? -27.708 -5.280 54.059 1.00 88.94 213 THR A N 1
ATOM 1645 C CA . THR A 1 213 ? -26.314 -5.494 54.456 1.00 88.94 213 THR A CA 1
ATOM 1646 C C . THR A 1 213 ? -25.446 -5.689 53.218 1.00 88.94 213 THR A C 1
ATOM 1648 O O . THR A 1 213 ? -25.880 -6.287 52.231 1.00 88.94 213 THR A O 1
ATOM 1651 N N . THR A 1 214 ? -24.189 -5.241 53.267 1.00 87.31 214 THR A N 1
ATOM 1652 C CA . THR A 1 214 ? -23.254 -5.404 52.139 1.00 87.31 214 THR A CA 1
ATOM 1653 C C . THR A 1 214 ? -23.096 -6.873 51.744 1.00 87.31 214 THR A C 1
ATOM 1655 O O . THR A 1 214 ? -23.112 -7.190 50.560 1.00 87.31 214 THR A O 1
ATOM 1658 N N . ALA A 1 215 ? -23.049 -7.775 52.730 1.00 87.31 215 ALA A N 1
ATOM 1659 C CA . ALA A 1 215 ? -22.957 -9.216 52.512 1.00 87.31 215 ALA A CA 1
ATOM 1660 C C . ALA A 1 215 ? -24.184 -9.789 51.781 1.00 87.31 215 ALA A C 1
ATOM 1662 O O . ALA A 1 215 ? -24.014 -10.572 50.851 1.00 87.31 215 ALA A O 1
ATOM 1663 N N . SER A 1 216 ? -25.405 -9.372 52.144 1.00 88.56 216 SER A N 1
ATOM 1664 C CA . SER A 1 216 ? -26.636 -9.871 51.502 1.00 88.56 216 SER A CA 1
ATOM 1665 C C . SER A 1 216 ? -26.752 -9.512 50.016 1.00 88.56 216 SER A C 1
ATOM 1667 O O . SER A 1 216 ? -27.329 -10.276 49.250 1.00 88.56 216 SER A O 1
ATOM 1669 N N . TYR A 1 217 ? -26.146 -8.397 49.596 1.00 84.75 217 TYR A N 1
ATOM 1670 C CA . TYR A 1 217 ? -26.114 -7.950 48.198 1.00 84.75 217 TYR A CA 1
ATOM 1671 C C . TYR A 1 217 ? -24.814 -8.337 47.470 1.00 84.75 217 TYR A C 1
ATOM 1673 O O . TYR A 1 217 ? -24.603 -7.921 46.333 1.00 84.75 217 TYR A O 1
ATOM 1681 N N . GLY A 1 218 ? -23.915 -9.092 48.116 1.00 84.50 218 GLY A N 1
ATOM 1682 C CA . GLY A 1 218 ? -22.609 -9.444 47.549 1.00 84.50 218 GLY A CA 1
ATOM 1683 C C . GLY A 1 218 ? -21.696 -8.238 47.287 1.00 84.50 218 GLY A C 1
ATOM 1684 O O . GLY A 1 218 ? -20.791 -8.318 46.460 1.00 84.50 218 GLY A O 1
ATOM 1685 N N . LEU A 1 219 ? -21.930 -7.109 47.963 1.00 84.12 219 LEU A N 1
ATOM 1686 C CA . LEU A 1 219 ? -21.142 -5.888 47.812 1.00 84.12 219 LEU A CA 1
ATOM 1687 C C . LEU A 1 219 ? -19.912 -5.910 48.722 1.00 84.12 219 LEU A C 1
ATOM 1689 O O . LEU A 1 219 ? -19.952 -6.389 49.859 1.00 84.12 219 LEU A O 1
ATOM 1693 N N . ALA A 1 220 ? -18.823 -5.308 48.245 1.00 80.00 220 ALA A N 1
ATOM 1694 C CA . ALA A 1 220 ? -17.629 -5.111 49.055 1.00 80.00 220 ALA A CA 1
ATOM 1695 C C . ALA A 1 220 ? -17.915 -4.163 50.242 1.00 80.00 220 ALA A C 1
ATOM 1697 O O . ALA A 1 220 ? -18.620 -3.160 50.076 1.00 80.00 220 ALA A O 1
ATOM 1698 N N . PRO A 1 221 ? -17.343 -4.419 51.433 1.00 81.19 221 PRO A N 1
ATOM 1699 C CA . PRO A 1 221 ? -17.468 -3.507 52.564 1.00 81.19 221 PRO A CA 1
ATOM 1700 C C . PRO A 1 221 ? -16.868 -2.126 52.247 1.00 81.19 221 PRO A C 1
ATOM 1702 O O . PRO A 1 221 ? -16.076 -1.950 51.313 1.00 81.19 221 PRO A O 1
ATOM 1705 N N . ASN A 1 222 ? -17.268 -1.118 53.027 1.00 80.81 222 ASN A N 1
ATOM 1706 C CA . ASN A 1 222 ? -16.686 0.218 52.916 1.00 80.81 222 ASN A CA 1
ATOM 1707 C C . ASN A 1 222 ? -15.219 0.188 53.371 1.00 80.81 222 ASN A C 1
ATOM 1709 O O . ASN A 1 222 ? -14.955 -0.313 54.463 1.00 80.81 222 ASN A O 1
ATOM 1713 N N . PRO A 1 223 ? -14.278 0.724 52.575 1.00 73.56 223 PRO A N 1
ATOM 1714 C CA . PRO A 1 223 ? -12.870 0.727 52.944 1.00 73.56 223 PRO A CA 1
ATOM 1715 C C . PRO A 1 223 ? -12.615 1.689 54.115 1.00 73.56 223 PRO A C 1
ATOM 1717 O O . PRO A 1 223 ? -13.268 2.733 54.238 1.00 73.56 223 PRO A O 1
ATOM 1720 N N . GLU A 1 224 ? -11.665 1.335 54.983 1.00 76.75 224 GLU A N 1
ATOM 1721 C CA . GLU A 1 224 ? -11.269 2.172 56.124 1.00 76.75 224 GLU A CA 1
ATOM 1722 C C . GLU A 1 224 ? -10.522 3.433 55.667 1.00 76.75 224 GLU A C 1
ATOM 1724 O O . GLU A 1 224 ? -10.799 4.524 56.171 1.00 76.75 224 GLU A O 1
ATOM 1729 N N . GLU A 1 225 ? -9.684 3.319 54.637 1.00 76.50 225 GLU A N 1
ATOM 1730 C CA . GLU A 1 225 ? -8.924 4.415 54.025 1.00 76.50 225 GLU A CA 1
ATOM 1731 C C . GLU A 1 225 ? -9.437 4.754 52.615 1.00 76.50 225 GLU A C 1
ATOM 1733 O O . GLU A 1 225 ? -10.185 3.989 51.999 1.00 76.50 225 GLU A O 1
ATOM 1738 N N . GLU A 1 226 ? -9.091 5.942 52.109 1.00 76.31 226 GLU A N 1
ATOM 1739 C CA . GLU A 1 226 ? -9.434 6.335 50.738 1.00 76.31 226 GLU A CA 1
ATOM 1740 C C . GLU A 1 226 ? -8.526 5.552 49.773 1.00 76.31 226 GLU A C 1
ATOM 1742 O O . GLU A 1 226 ? -7.305 5.594 49.928 1.00 76.31 226 GLU A O 1
ATOM 1747 N N . PRO A 1 227 ? -9.086 4.776 48.826 1.00 70.50 227 PRO A N 1
ATOM 1748 C CA . PRO A 1 227 ? -8.273 3.924 47.967 1.00 70.50 227 PRO A CA 1
ATOM 1749 C C . PRO A 1 227 ? -7.336 4.776 47.103 1.00 70.50 227 PRO A C 1
ATOM 1751 O O . PRO A 1 227 ? -7.747 5.811 46.584 1.00 70.50 227 PRO A O 1
ATOM 1754 N N . THR A 1 228 ? -6.089 4.334 46.929 1.00 73.56 228 THR A N 1
ATOM 1755 C CA . THR A 1 228 ? -5.107 5.001 46.058 1.00 73.56 228 THR A CA 1
ATOM 1756 C C . THR A 1 228 ? -5.412 4.705 44.588 1.00 73.56 228 THR A C 1
ATOM 1758 O O . THR A 1 228 ? -5.714 3.551 44.264 1.00 73.56 228 THR A O 1
ATOM 1761 N N . PRO A 1 229 ? -5.323 5.698 43.683 1.00 68.94 229 PRO A N 1
ATOM 1762 C CA . PRO A 1 229 ? -5.546 5.475 42.261 1.00 68.94 229 PRO A CA 1
ATOM 1763 C C . PRO A 1 229 ? -4.599 4.404 41.702 1.00 68.94 229 PRO A C 1
ATOM 1765 O O . PRO A 1 229 ? -3.392 4.490 41.935 1.00 68.94 229 PRO A O 1
ATOM 1768 N N . PRO A 1 230 ? -5.103 3.411 40.947 1.00 67.31 230 PRO A N 1
ATOM 1769 C CA . PRO A 1 230 ? -4.253 2.416 40.295 1.00 67.31 230 PRO A CA 1
ATOM 1770 C C . PRO A 1 230 ? -3.453 3.003 39.119 1.00 67.31 230 PRO A C 1
ATOM 1772 O O . PRO A 1 230 ? -2.453 2.419 38.710 1.00 67.31 230 PRO A O 1
ATOM 1775 N N . PHE A 1 231 ? -3.874 4.159 38.596 1.00 70.56 231 PHE A N 1
ATOM 1776 C CA . PHE A 1 231 ? -3.245 4.886 37.494 1.00 70.56 231 PHE A CA 1
ATOM 1777 C C . PHE A 1 231 ? -3.241 6.388 37.796 1.00 70.56 231 PHE A C 1
ATOM 1779 O O . PHE A 1 231 ? -3.976 6.847 38.674 1.00 70.56 231 PHE A O 1
ATOM 1786 N N . LEU A 1 232 ? -2.432 7.154 37.059 1.00 68.38 232 LEU A N 1
ATOM 1787 C CA . LEU A 1 232 ? -2.520 8.613 37.092 1.00 68.38 232 LEU A CA 1
ATOM 1788 C C . LEU A 1 232 ? -3.932 9.024 36.667 1.00 68.38 232 LEU A C 1
ATOM 1790 O O . LEU A 1 232 ? -4.444 8.546 35.658 1.00 68.38 232 LEU A O 1
ATOM 1794 N N . LEU A 1 233 ? -4.569 9.850 37.491 1.00 63.34 233 LEU A N 1
ATOM 1795 C CA . LEU A 1 233 ? -5.869 10.414 37.170 1.00 63.34 233 LEU A CA 1
ATOM 1796 C C . LEU A 1 233 ? -5.636 11.655 36.313 1.00 63.34 233 LEU A C 1
ATOM 1798 O O . LEU A 1 233 ? -4.934 12.562 36.761 1.00 63.34 233 LEU A O 1
ATOM 1802 N N . ASP A 1 234 ? -6.230 11.667 35.124 1.00 58.25 234 ASP A N 1
ATOM 1803 C CA . ASP A 1 234 ? -6.423 12.885 34.331 1.00 58.25 234 ASP A CA 1
ATOM 1804 C C . ASP A 1 234 ? -7.460 13.814 34.990 1.00 58.25 234 ASP A C 1
ATOM 1806 O O . ASP A 1 234 ? -8.475 13.301 35.547 1.00 58.25 234 ASP A O 1
#

Foldseek 3Di:
DDDDDDDDDDDDDDDDDDDDDDDDDDDDDPPPDDDDPDPPQDPVNVVVVVVVVCVVVPDPDPVVCVVVPNNDPVVVVVVVVVVVVVVVVVVVVVVVVVVVVVVVVVVVVVVVVVVVVVVVVVVVVVVVVVVVVVCVVCVVVVVVVCCVVCVVVVVCQCVVDPVSVVVVLVVLCVDPVSVVVVLVVLVVVLVCLWLVNVVVVQVVVCVVPVPDDCVVVVHDDRDPDTDDRPDDDD

Sequence (234 aa):
MEFEEFTISDDQLAGETGGSQAASAKTFLKRQRADSDMASQSVEEAFINLGLRLREVGGIGPLTADQLGMSSPSEVARLKKEKEEMTLILKSQTDELTRLSGMAGSMKAEISQLKEENDQLMDEVSEAKREMAKEEETFPGRAAAWVEENMAEAARVITATPEVTMESLRFLYREPEGRTMITAIGSFGFKSGQKKDRIASHRILLKRDPDFTTASYGLAPNPEEEPTPPFLLD

Radius of gyration: 54.14 Å; chains: 1; bounding box: 100×65×137 Å

Organism: NCBI:txid132261

pLDDT: mean 77.89, std 22.09, range [25.77, 98.69]